Protein AF-A0A9D8TDS5-F1 (afdb_monomer_lite)

Sequence (316 aa):
MWTVLSCPTKGLEIDEKSPKYMDRDADGKIRVNDVISVSKWMTGALKNPDLLLEGKDSVNIDEINAENEIGLKLCKAAKQILSNLGKEGERISLADTADSAAIFAKTRYNGDGVITVASTDDAAEKEVITAALESTGGTMDRSGEMGVTAAQLEAFYTELKAYSDWCAAEVQAPFADKTDAVIAAYQALDAKMKDFFMRSRLAAFSPDSTSALDVQTSRIEAISAENLSAKGDEIAAYPIARITGQEELDLTAAINPAWAAQFKVVKEAAVEAGKKTLTEADWAAIGAQFAAYTAWKAAKAGVSVEKLGIAKVNEM

Radius of gyration: 40.88 Å; chains: 1; bounding box: 91×41×106 Å

pLDDT: mean 88.58, std 9.17, range [34.72, 98.06]

Structure (mmCIF, N/CA/C/O backbone):
data_AF-A0A9D8TDS5-F1
#
_entry.id   AF-A0A9D8TDS5-F1
#
loop_
_atom_site.group_PDB
_atom_site.id
_atom_site.type_symbol
_atom_site.label_atom_id
_atom_site.label_alt_id
_atom_site.label_comp_id
_atom_site.label_asym_id
_atom_site.label_entity_id
_atom_site.label_seq_id
_atom_site.pdbx_PDB_ins_code
_atom_site.Cartn_x
_atom_site.Cartn_y
_atom_site.Cartn_z
_atom_site.occupancy
_atom_site.B_iso_or_equiv
_atom_site.auth_seq_id
_atom_site.auth_comp_id
_atom_site.auth_asym_id
_atom_site.auth_atom_id
_atom_site.pdbx_PDB_model_num
ATOM 1 N N . MET A 1 1 ? 62.466 23.670 -40.265 1.00 34.72 1 MET A N 1
ATOM 2 C CA . MET A 1 1 ? 63.039 22.310 -40.200 1.00 34.72 1 MET A CA 1
ATOM 3 C C . MET A 1 1 ? 62.083 21.511 -39.328 1.00 34.72 1 MET A C 1
ATOM 5 O O . MET A 1 1 ? 61.968 21.855 -38.160 1.00 34.72 1 MET A O 1
ATOM 9 N N . TRP A 1 2 ? 61.285 20.607 -39.919 1.00 40.31 2 TRP A N 1
ATOM 10 C CA . TRP A 1 2 ? 60.368 19.697 -39.203 1.00 40.31 2 TRP A CA 1
ATOM 11 C C . TRP A 1 2 ? 61.050 19.190 -37.910 1.00 40.31 2 TRP A C 1
ATOM 13 O O . TRP A 1 2 ? 62.252 18.954 -37.915 1.00 40.31 2 TRP A O 1
ATOM 23 N N . THR A 1 3 ? 60.423 19.124 -36.736 1.00 45.50 3 THR A N 1
ATOM 24 C CA . THR A 1 3 ? 59.701 17.910 -36.292 1.00 45.50 3 THR A CA 1
ATOM 25 C C . THR A 1 3 ? 60.347 16.589 -36.767 1.00 45.50 3 THR A C 1
ATOM 27 O O . THR A 1 3 ? 59.652 15.648 -37.123 1.00 45.50 3 THR A O 1
ATOM 30 N N . VAL A 1 4 ? 61.686 16.504 -36.808 1.00 48.97 4 VAL A N 1
ATOM 31 C CA . VAL A 1 4 ? 62.447 15.552 -37.651 1.00 48.97 4 VAL A CA 1
ATOM 32 C C . VAL A 1 4 ? 62.295 14.069 -37.289 1.00 48.97 4 VAL A C 1
ATOM 34 O O . VAL A 1 4 ? 62.753 13.237 -38.059 1.00 48.97 4 VAL A O 1
ATOM 37 N N . LEU A 1 5 ? 61.595 13.693 -36.213 1.00 60.44 5 LEU A N 1
ATOM 38 C CA . LEU A 1 5 ? 61.236 12.282 -35.972 1.00 60.44 5 LEU A CA 1
ATOM 39 C C . LEU A 1 5 ? 59.833 12.052 -35.378 1.00 60.44 5 LEU A C 1
ATOM 41 O O . LEU A 1 5 ? 59.409 10.900 -35.295 1.00 60.44 5 LEU A O 1
ATOM 45 N N . SER A 1 6 ? 59.109 13.101 -34.968 1.00 65.88 6 SER A N 1
ATOM 46 C CA . SER A 1 6 ? 57.760 12.961 -34.401 1.00 65.88 6 SER A CA 1
ATOM 47 C C . SER A 1 6 ? 57.012 14.294 -34.282 1.00 65.88 6 SER A C 1
ATOM 49 O O . SER A 1 6 ? 57.567 15.250 -33.733 1.00 65.88 6 SER A O 1
ATOM 51 N N . CYS A 1 7 ? 55.752 14.342 -34.716 1.00 79.56 7 CYS A N 1
ATOM 52 C CA . CYS A 1 7 ? 54.821 15.459 -34.511 1.00 79.56 7 CYS A CA 1
ATOM 53 C C . CYS A 1 7 ? 53.899 15.168 -33.304 1.00 79.56 7 CYS A C 1
ATOM 55 O O . CYS A 1 7 ? 53.377 14.060 -33.228 1.00 79.56 7 CYS A O 1
ATOM 57 N N . PRO A 1 8 ? 53.707 16.088 -32.338 1.00 79.88 8 PRO A N 1
ATOM 58 C CA . PRO A 1 8 ? 52.833 15.840 -31.186 1.00 79.88 8 PRO A CA 1
ATOM 59 C C . PRO A 1 8 ? 51.353 15.799 -31.594 1.00 79.88 8 PRO A C 1
ATOM 61 O O . PRO A 1 8 ? 50.934 16.536 -32.479 1.00 79.88 8 PRO A O 1
ATOM 64 N N . THR A 1 9 ? 50.535 15.000 -30.907 1.00 75.31 9 THR A N 1
ATOM 65 C CA . THR A 1 9 ? 49.084 14.909 -31.182 1.00 75.31 9 THR A CA 1
ATOM 66 C C . THR A 1 9 ? 48.239 16.028 -30.559 1.00 75.31 9 THR A C 1
ATOM 68 O O . THR A 1 9 ? 47.022 16.043 -30.728 1.00 75.31 9 THR A O 1
ATOM 71 N N . LYS A 1 10 ? 48.862 16.969 -29.836 1.00 76.44 10 LYS A N 1
ATOM 72 C CA . LYS A 1 10 ? 48.209 18.085 -29.127 1.00 76.44 10 LYS A CA 1
ATOM 73 C C . LYS A 1 10 ? 48.928 19.407 -29.388 1.00 76.44 10 LYS A C 1
ATOM 75 O O . LYS A 1 10 ? 50.131 19.409 -29.647 1.00 76.44 10 LYS A O 1
ATOM 80 N N . GLY A 1 11 ? 48.208 20.521 -29.241 1.00 71.62 11 GLY A N 1
ATOM 81 C CA . GLY A 1 11 ? 48.773 21.870 -29.381 1.00 71.62 11 GLY A CA 1
ATOM 82 C C . GLY A 1 11 ? 49.082 22.275 -30.825 1.00 71.62 11 GLY A C 1
ATOM 83 O O . GLY A 1 11 ? 49.898 23.165 -31.049 1.00 71.62 11 GLY A O 1
ATOM 84 N N . LEU A 1 12 ? 48.457 21.603 -31.794 1.00 78.19 12 LEU A N 1
ATOM 85 C CA . LEU A 1 12 ? 48.471 21.983 -33.203 1.00 78.19 12 LEU A CA 1
ATOM 86 C C . LEU A 1 12 ? 47.232 22.839 -33.506 1.00 78.19 12 LEU A C 1
ATOM 88 O O . LEU A 1 12 ? 46.189 22.641 -32.890 1.00 78.19 12 LEU A O 1
ATOM 92 N N . GLU A 1 13 ? 47.310 23.740 -34.486 1.00 77.12 13 GLU A N 1
ATOM 93 C CA . GLU A 1 13 ? 46.158 24.523 -34.976 1.00 77.12 13 GLU A CA 1
ATOM 94 C C . GLU A 1 13 ? 45.222 23.686 -35.882 1.00 77.12 13 GLU A C 1
ATOM 96 O O . GLU A 1 13 ? 44.772 24.136 -36.932 1.00 77.12 13 GLU A O 1
ATOM 101 N N . ILE A 1 14 ? 44.959 22.432 -35.499 1.00 75.94 14 ILE A N 1
ATOM 102 C CA . ILE A 1 14 ? 44.040 21.495 -36.162 1.00 75.94 14 ILE A CA 1
ATOM 103 C C . ILE A 1 14 ? 43.212 20.756 -35.104 1.00 75.94 14 ILE A C 1
ATOM 105 O O . ILE A 1 14 ? 43.621 20.666 -33.948 1.00 75.94 14 ILE A O 1
ATOM 109 N N . ASP A 1 15 ? 42.052 20.219 -35.492 1.00 75.81 15 ASP A N 1
ATOM 110 C CA . ASP A 1 15 ? 41.178 19.465 -34.584 1.00 75.81 15 ASP A CA 1
ATOM 111 C C . ASP A 1 15 ? 41.933 18.308 -33.907 1.00 75.81 15 ASP A C 1
ATOM 113 O O . ASP A 1 15 ? 42.491 17.447 -34.583 1.00 75.81 15 ASP A O 1
ATOM 117 N N . GLU A 1 16 ? 41.924 18.262 -32.570 1.00 78.25 16 GLU A N 1
ATOM 118 C CA . GLU A 1 16 ? 42.716 17.302 -31.788 1.00 78.25 16 GLU A CA 1
ATOM 119 C C . GLU A 1 16 ? 42.318 15.833 -32.001 1.00 78.25 16 GLU A C 1
ATOM 121 O O . GLU A 1 16 ? 43.079 14.932 -31.632 1.00 78.25 16 GLU A O 1
ATOM 126 N N . LYS A 1 17 ? 41.136 15.543 -32.565 1.00 76.81 17 LYS A N 1
ATOM 127 C CA . LYS A 1 17 ? 40.748 14.161 -32.885 1.00 76.81 17 LYS A CA 1
ATOM 128 C C . LYS A 1 17 ? 41.495 13.667 -34.122 1.00 76.81 17 LYS A C 1
ATOM 130 O O . LYS A 1 17 ? 41.852 12.494 -34.176 1.00 76.81 17 LYS A O 1
ATOM 135 N N . SER A 1 18 ? 41.801 14.553 -35.070 1.00 76.12 18 SER A N 1
ATOM 136 C CA . SER A 1 18 ? 42.465 14.190 -36.328 1.00 76.12 18 SER A CA 1
ATOM 137 C C . SER A 1 18 ? 43.880 13.613 -36.113 1.00 76.12 18 SER A C 1
ATOM 139 O O . SER A 1 18 ? 44.134 12.502 -36.582 1.00 76.12 18 SER A O 1
ATOM 141 N N . PRO A 1 19 ? 44.780 14.241 -35.324 1.00 81.06 19 PRO A N 1
ATOM 142 C CA . PRO A 1 19 ? 46.064 13.648 -34.944 1.00 81.06 19 PRO A CA 1
ATOM 143 C C . PRO A 1 19 ? 45.945 12.343 -34.150 1.00 81.06 19 PRO A C 1
ATOM 145 O O . PRO A 1 19 ? 46.775 11.453 -34.320 1.00 81.06 19 PRO A O 1
ATOM 148 N N . LYS A 1 20 ? 44.912 12.199 -33.307 1.00 81.25 20 LYS A N 1
ATOM 149 C CA . LYS A 1 20 ? 44.677 10.967 -32.531 1.00 81.25 20 LYS A CA 1
ATOM 150 C C . LYS A 1 20 ? 44.320 9.770 -33.410 1.00 81.25 20 LYS A C 1
ATOM 152 O O . LYS A 1 20 ? 44.704 8.661 -33.075 1.00 81.25 20 LYS A O 1
ATOM 157 N N . TYR A 1 21 ? 43.616 9.970 -34.527 1.00 79.50 21 TYR A N 1
ATOM 158 C CA . TYR A 1 21 ? 43.349 8.880 -35.476 1.00 79.50 21 TYR A CA 1
ATOM 159 C C . TYR A 1 21 ? 44.601 8.433 -36.240 1.00 79.50 21 TYR A C 1
ATOM 161 O O . TYR A 1 21 ? 44.641 7.312 -36.748 1.00 79.50 21 TYR A O 1
ATOM 169 N N . MET A 1 22 ? 45.613 9.300 -36.336 1.00 82.81 22 MET A N 1
ATOM 170 C CA . MET A 1 22 ? 46.883 8.978 -36.984 1.00 82.81 22 MET A CA 1
ATOM 171 C C . MET A 1 22 ? 47.849 8.247 -36.046 1.00 82.81 22 MET A C 1
ATOM 173 O O . MET A 1 22 ? 48.605 7.399 -36.507 1.00 82.81 22 MET A O 1
ATOM 177 N N . ASP A 1 23 ? 47.807 8.554 -34.751 1.00 82.81 23 ASP A N 1
ATOM 178 C CA . ASP A 1 23 ? 48.621 7.952 -33.690 1.00 82.81 23 ASP A CA 1
ATOM 179 C C . ASP A 1 23 ? 48.127 6.536 -33.323 1.00 82.81 23 ASP A C 1
ATOM 181 O O . ASP A 1 23 ? 47.270 6.351 -32.457 1.00 82.81 23 ASP A O 1
ATOM 185 N N . ARG A 1 24 ? 48.630 5.515 -34.032 1.00 76.94 24 ARG A N 1
ATOM 186 C CA . ARG A 1 24 ? 48.163 4.121 -33.893 1.00 76.94 24 ARG A CA 1
ATOM 187 C C . ARG A 1 24 ? 48.646 3.417 -32.632 1.00 76.94 24 ARG A C 1
ATOM 189 O O . ARG A 1 24 ? 47.974 2.477 -32.203 1.00 76.94 24 ARG A O 1
ATOM 196 N N . ASP A 1 25 ? 49.807 3.791 -32.102 1.00 81.19 25 ASP A N 1
ATOM 197 C CA . ASP A 1 25 ? 50.356 3.217 -30.867 1.00 81.19 25 ASP A CA 1
ATOM 198 C C . ASP A 1 25 ? 49.947 4.012 -29.613 1.00 81.19 25 ASP A C 1
ATOM 200 O O . ASP A 1 25 ? 50.214 3.566 -28.496 1.00 81.19 25 ASP A O 1
ATOM 204 N N . ALA A 1 26 ? 49.205 5.112 -29.804 1.00 83.06 26 ALA A N 1
ATOM 205 C CA . ALA A 1 26 ? 48.671 5.986 -28.766 1.00 83.06 26 ALA A CA 1
ATOM 206 C C . ALA A 1 26 ? 49.764 6.579 -27.858 1.00 83.06 26 ALA A C 1
ATOM 208 O O . ALA A 1 26 ? 49.514 6.864 -26.680 1.00 83.06 26 ALA A O 1
ATOM 209 N N . ASP A 1 27 ? 50.977 6.772 -28.390 1.00 83.88 27 ASP A N 1
ATOM 210 C CA . ASP A 1 27 ? 52.125 7.296 -27.645 1.00 83.88 27 ASP A CA 1
ATOM 211 C C . ASP A 1 27 ? 52.190 8.841 -27.621 1.00 83.88 27 ASP A C 1
ATOM 213 O O . ASP A 1 27 ? 53.077 9.443 -26.997 1.00 83.88 27 ASP A O 1
ATOM 217 N N . GLY A 1 28 ? 51.212 9.493 -28.258 1.00 82.50 28 GLY A N 1
ATOM 218 C CA . GLY A 1 28 ? 51.070 10.940 -28.343 1.00 82.50 28 GLY A CA 1
ATOM 219 C C . GLY A 1 28 ? 51.930 11.585 -29.431 1.00 82.50 28 GLY A C 1
ATOM 220 O O . GLY A 1 28 ? 52.045 12.820 -29.450 1.00 82.50 28 GLY A O 1
ATOM 221 N N . LYS A 1 29 ? 52.559 10.794 -30.311 1.00 84.62 29 LYS A N 1
ATOM 222 C CA . LYS A 1 29 ? 53.512 11.261 -31.324 1.00 84.62 29 LYS A CA 1
ATOM 223 C C . LYS A 1 29 ? 53.300 10.580 -32.680 1.00 84.62 29 LYS A C 1
ATOM 225 O O . LYS A 1 29 ? 53.565 9.406 -32.864 1.00 84.62 29 LYS A O 1
ATOM 230 N N . ILE A 1 30 ? 53.009 11.374 -33.704 1.00 82.75 30 ILE A N 1
ATOM 231 C CA . ILE A 1 30 ? 52.916 10.915 -35.094 1.00 82.75 30 ILE A CA 1
ATOM 232 C C . ILE A 1 30 ? 54.321 10.781 -35.691 1.00 82.75 30 ILE A C 1
ATOM 234 O O . ILE A 1 30 ? 55.035 11.782 -35.840 1.00 82.75 30 ILE A O 1
ATOM 238 N N . ARG A 1 31 ? 54.713 9.563 -36.074 1.00 85.81 31 ARG A N 1
ATOM 239 C CA . ARG A 1 31 ? 55.982 9.255 -36.754 1.00 85.81 31 ARG A CA 1
ATOM 240 C C . ARG A 1 31 ? 55.768 8.930 -38.234 1.00 85.81 31 ARG A C 1
ATOM 242 O O . ARG A 1 31 ? 54.655 8.796 -38.733 1.00 85.81 31 ARG A O 1
ATOM 249 N N . VAL A 1 32 ? 56.875 8.751 -38.957 1.00 84.44 32 VAL A N 1
ATOM 250 C CA . VAL A 1 32 ? 56.873 8.414 -40.393 1.00 84.44 32 VAL A CA 1
ATOM 251 C C . VAL A 1 32 ? 56.055 7.149 -40.693 1.00 84.44 32 VAL A C 1
ATOM 253 O O . VAL A 1 32 ? 55.308 7.121 -41.668 1.00 84.44 32 VAL A O 1
ATOM 256 N N . ASN A 1 33 ? 56.147 6.117 -39.848 1.00 83.75 33 ASN A N 1
ATOM 257 C CA . ASN A 1 33 ? 55.398 4.871 -40.041 1.00 83.75 33 ASN A CA 1
ATOM 258 C C . ASN A 1 33 ? 53.884 5.057 -39.883 1.00 83.75 33 ASN A C 1
ATOM 260 O O . ASN A 1 33 ? 53.121 4.409 -40.604 1.00 83.75 33 ASN A O 1
ATOM 264 N N . ASP A 1 34 ? 53.456 5.958 -38.999 1.00 83.25 34 ASP A N 1
ATOM 265 C CA . ASP A 1 34 ? 52.046 6.303 -38.812 1.00 83.25 34 ASP A CA 1
ATOM 266 C C . ASP A 1 34 ? 51.505 6.996 -40.057 1.00 83.25 34 ASP A C 1
ATOM 268 O O . ASP A 1 34 ? 50.499 6.570 -40.620 1.00 83.25 34 ASP A O 1
ATOM 272 N N . VAL A 1 35 ? 52.250 7.974 -40.584 1.00 84.19 35 VAL A N 1
ATOM 273 C CA . VAL A 1 35 ? 51.900 8.676 -41.828 1.00 84.19 35 VAL A CA 1
ATOM 274 C C . VAL A 1 35 ? 51.813 7.708 -43.011 1.00 84.19 35 VAL A C 1
ATOM 276 O O . VAL A 1 35 ? 50.841 7.748 -43.765 1.00 84.19 35 VAL A O 1
ATOM 279 N N . ILE A 1 36 ? 52.783 6.797 -43.165 1.00 85.88 36 ILE A N 1
ATOM 280 C CA . ILE A 1 36 ? 52.764 5.783 -44.234 1.00 85.88 36 ILE A CA 1
ATOM 281 C C . ILE A 1 36 ? 51.555 4.854 -44.081 1.00 85.88 36 ILE A C 1
ATOM 283 O O . ILE A 1 36 ? 50.897 4.529 -45.070 1.00 85.88 36 ILE A O 1
ATOM 287 N N . SER A 1 37 ? 51.255 4.414 -42.860 1.00 84.44 37 SER A N 1
ATOM 288 C CA . SER A 1 37 ? 50.148 3.489 -42.592 1.00 84.44 37 SER A CA 1
ATOM 289 C C . SER A 1 37 ? 48.793 4.135 -42.857 1.00 84.44 37 SER A C 1
ATOM 291 O O . SER A 1 37 ? 47.939 3.532 -43.505 1.00 84.44 37 SER A O 1
ATOM 293 N N . VAL A 1 38 ? 48.618 5.374 -42.403 1.00 85.25 38 VAL A N 1
ATOM 294 C CA . VAL A 1 38 ? 47.420 6.185 -42.629 1.00 85.25 38 VAL A CA 1
ATOM 295 C C . VAL A 1 38 ? 47.242 6.478 -44.120 1.00 85.25 38 VAL A C 1
ATOM 297 O O . VAL A 1 38 ? 46.149 6.297 -44.651 1.00 85.25 38 VAL A O 1
ATOM 300 N N . SER A 1 39 ? 48.319 6.835 -44.826 1.00 85.75 39 SER A N 1
ATOM 301 C CA . SER A 1 39 ? 48.294 7.055 -46.277 1.00 85.75 39 SER A CA 1
ATOM 302 C C . SER A 1 39 ? 47.896 5.787 -47.040 1.00 85.75 39 SER A C 1
ATOM 304 O O . SER A 1 39 ? 46.997 5.840 -47.879 1.00 85.75 39 SER A O 1
ATOM 306 N N . LYS A 1 40 ? 48.482 4.627 -46.709 1.00 86.25 40 LYS A N 1
ATOM 307 C CA . LYS A 1 40 ? 48.099 3.329 -47.298 1.00 86.25 40 LYS A CA 1
ATOM 308 C C . LYS A 1 40 ? 46.641 2.971 -47.020 1.00 86.25 40 LYS A C 1
ATOM 310 O O . LYS A 1 40 ? 45.964 2.441 -47.893 1.00 86.25 40 LYS A O 1
ATOM 315 N N . TRP A 1 41 ? 46.159 3.252 -45.812 1.00 87.69 41 TRP A N 1
ATOM 316 C CA . TRP A 1 41 ? 44.774 2.987 -45.440 1.00 87.69 41 TRP A CA 1
ATOM 317 C C . TRP A 1 41 ? 43.799 3.878 -46.218 1.00 87.69 41 TRP A C 1
ATOM 319 O O . TRP A 1 41 ? 42.875 3.357 -46.834 1.00 87.69 41 TRP A O 1
ATOM 329 N N . MET A 1 42 ? 44.038 5.194 -46.266 1.00 84.19 42 MET A N 1
ATOM 330 C CA . MET A 1 42 ? 43.173 6.143 -46.978 1.00 84.19 42 MET A CA 1
ATOM 331 C C . MET A 1 42 ? 43.149 5.893 -48.492 1.00 84.19 42 MET A C 1
ATOM 333 O O . MET A 1 42 ? 42.080 5.871 -49.097 1.00 84.19 42 MET A O 1
ATOM 337 N N . THR A 1 43 ? 44.316 5.652 -49.097 1.00 86.00 43 THR A N 1
ATOM 338 C CA . THR A 1 43 ? 44.431 5.354 -50.538 1.00 86.00 43 THR A CA 1
ATOM 339 C C . THR A 1 43 ? 43.848 3.992 -50.906 1.00 86.00 43 THR A C 1
ATOM 341 O O . THR A 1 43 ? 43.382 3.816 -52.025 1.00 86.00 43 THR A O 1
ATOM 344 N N . GLY A 1 44 ? 43.828 3.034 -49.974 1.00 85.19 44 GLY A N 1
ATOM 345 C CA . GLY A 1 44 ? 43.109 1.775 -50.147 1.00 85.19 44 GLY A CA 1
ATOM 346 C C . GLY A 1 44 ? 41.596 1.923 -49.971 1.00 85.19 44 GLY A C 1
ATOM 347 O O . GLY A 1 44 ? 40.835 1.239 -50.646 1.00 85.19 44 GLY A O 1
ATOM 348 N N . ALA A 1 45 ? 41.139 2.803 -49.082 1.00 86.31 45 ALA A N 1
ATOM 349 C CA . ALA A 1 45 ? 39.725 2.961 -48.750 1.00 86.31 45 ALA A CA 1
ATOM 350 C C . ALA A 1 45 ? 38.892 3.657 -49.843 1.00 86.31 45 ALA A C 1
ATOM 352 O O . ALA A 1 45 ? 37.687 3.425 -49.909 1.00 86.31 45 ALA A O 1
ATOM 353 N N . LEU A 1 46 ? 39.502 4.487 -50.693 1.00 87.00 46 LEU A N 1
ATOM 354 C CA . LEU A 1 46 ? 38.824 5.267 -51.738 1.00 87.00 46 LEU A CA 1
ATOM 355 C C . LEU A 1 46 ? 39.174 4.759 -53.143 1.00 87.00 46 LEU A C 1
ATOM 357 O O . LEU A 1 46 ? 40.273 4.261 -53.373 1.00 87.00 46 LEU A O 1
ATOM 361 N N . LYS A 1 47 ? 38.248 4.908 -54.098 1.00 88.50 47 LYS A N 1
ATOM 362 C CA . LYS A 1 47 ? 38.493 4.631 -55.525 1.00 88.50 47 LYS A CA 1
ATOM 363 C C . LYS A 1 47 ? 39.417 5.678 -56.147 1.00 88.50 47 LYS A C 1
ATOM 365 O O . LYS A 1 47 ? 40.286 5.328 -56.939 1.00 88.50 47 LYS A O 1
ATOM 370 N N . ASN A 1 48 ? 39.233 6.945 -55.768 1.00 87.00 48 ASN A N 1
ATOM 371 C CA . ASN A 1 48 ? 40.059 8.066 -56.202 1.00 87.00 48 ASN A CA 1
ATOM 372 C C . ASN A 1 48 ? 40.670 8.804 -54.990 1.00 87.00 48 ASN A C 1
ATOM 374 O O . ASN A 1 48 ? 39.955 9.528 -54.293 1.00 87.00 48 ASN A O 1
ATOM 378 N N . PRO A 1 49 ? 41.982 8.660 -54.730 1.00 83.44 49 PRO A N 1
ATOM 379 C CA . PRO A 1 49 ? 42.661 9.365 -53.643 1.00 83.44 49 PRO A CA 1
ATOM 380 C C . PRO A 1 49 ? 42.687 10.893 -53.772 1.00 83.44 49 PRO A C 1
ATOM 382 O O . PRO A 1 49 ? 42.813 11.570 -52.750 1.00 83.44 49 PRO A O 1
ATOM 385 N N . ASP A 1 50 ? 42.539 11.445 -54.983 1.00 85.31 50 ASP A N 1
ATOM 386 C CA . ASP A 1 50 ? 42.574 12.898 -55.210 1.00 85.31 50 ASP A CA 1
ATOM 387 C C . ASP A 1 50 ? 41.421 13.623 -54.498 1.00 85.31 50 ASP A C 1
ATOM 389 O O . ASP A 1 50 ? 41.549 14.796 -54.150 1.00 85.31 50 ASP A O 1
ATOM 393 N N . LEU A 1 51 ? 40.341 12.904 -54.168 1.00 82.88 51 LEU A N 1
ATOM 394 C CA . LEU A 1 51 ? 39.212 13.417 -53.385 1.00 82.88 51 LEU A CA 1
ATOM 395 C C . LEU A 1 51 ? 39.635 13.978 -52.017 1.00 82.88 51 LEU A C 1
ATOM 397 O O . LEU A 1 51 ? 39.008 14.906 -51.510 1.00 82.88 51 LEU A O 1
ATOM 401 N N . LEU A 1 52 ? 40.714 13.454 -51.424 1.00 80.62 52 LEU A N 1
ATOM 402 C CA . LEU A 1 52 ? 41.243 13.930 -50.139 1.00 80.62 52 LEU A CA 1
ATOM 403 C C . LEU A 1 52 ? 41.854 15.336 -50.238 1.00 80.62 52 LEU A C 1
ATOM 405 O O . LEU A 1 52 ? 41.963 16.030 -49.229 1.00 80.62 52 LEU A O 1
ATOM 409 N N . LEU A 1 53 ? 42.253 15.760 -51.441 1.00 84.12 53 LEU A N 1
ATOM 410 C CA . LEU A 1 53 ? 42.865 17.066 -51.700 1.00 84.12 53 LEU A CA 1
ATOM 411 C C . LEU A 1 53 ? 41.824 18.159 -51.965 1.00 84.12 53 LEU A C 1
ATOM 413 O O . LEU A 1 53 ? 42.149 19.343 -51.914 1.00 84.12 53 LEU A O 1
ATOM 417 N N . GLU A 1 54 ? 40.573 17.776 -52.223 1.00 83.56 54 GLU A N 1
ATOM 418 C CA . GLU A 1 54 ? 39.487 18.708 -52.538 1.00 83.56 54 GLU A CA 1
ATOM 419 C C . GLU A 1 54 ? 38.950 19.446 -51.302 1.00 83.56 54 GLU A C 1
ATOM 421 O O . GLU A 1 54 ? 38.192 20.404 -51.445 1.00 83.56 54 GLU A O 1
ATOM 426 N N . GLY A 1 55 ? 39.319 19.011 -50.090 1.00 78.56 55 GLY A N 1
ATOM 427 C CA . GLY A 1 55 ? 38.923 19.662 -48.837 1.00 78.56 55 GLY A CA 1
ATOM 428 C C . GLY A 1 55 ? 37.418 19.615 -48.553 1.00 78.56 55 GLY A C 1
ATOM 429 O O . GLY A 1 55 ? 36.910 20.440 -47.795 1.00 78.56 55 GLY A O 1
ATOM 430 N N . LYS A 1 56 ? 36.694 18.677 -49.174 1.00 85.06 56 LYS A N 1
ATOM 431 C CA . LYS A 1 56 ? 35.260 18.478 -48.946 1.00 85.06 56 LYS A CA 1
ATOM 432 C C . LYS A 1 56 ? 35.016 17.879 -47.564 1.00 85.06 56 LYS A C 1
ATOM 434 O O . LYS A 1 56 ? 35.768 17.036 -47.087 1.00 85.06 56 LYS A O 1
ATOM 439 N N . ASP A 1 57 ? 33.903 18.269 -46.961 1.00 83.62 57 ASP A N 1
ATOM 440 C CA . ASP A 1 57 ? 33.416 17.736 -45.688 1.00 83.62 57 ASP A CA 1
ATOM 441 C C . ASP A 1 57 ? 32.581 16.456 -45.853 1.00 83.62 57 ASP A C 1
ATOM 443 O O . ASP A 1 57 ? 32.001 15.968 -44.884 1.00 83.62 57 ASP A O 1
ATOM 447 N N . SER A 1 58 ? 32.476 15.926 -47.074 1.00 86.31 58 SER A N 1
ATOM 448 C CA . SER A 1 58 ? 31.602 14.808 -47.407 1.00 86.31 58 SER A CA 1
ATOM 449 C C . SER A 1 58 ? 32.122 13.952 -48.558 1.00 86.31 58 SER A C 1
ATOM 451 O O . SER A 1 58 ? 32.818 14.427 -49.456 1.00 86.31 58 SER A O 1
ATOM 453 N N . VAL A 1 59 ? 31.749 12.671 -48.529 1.00 87.19 59 VAL A N 1
ATOM 454 C CA . VAL A 1 59 ? 32.154 11.640 -49.492 1.00 87.19 59 VAL A CA 1
ATOM 455 C C . VAL A 1 59 ? 30.915 10.871 -49.953 1.00 87.19 59 VAL A C 1
ATOM 457 O O . VAL A 1 59 ? 30.027 10.569 -49.154 1.00 87.19 59 VAL A O 1
ATOM 460 N N . ASN A 1 60 ? 30.825 10.576 -51.252 1.00 88.81 60 ASN A N 1
ATOM 461 C CA . ASN A 1 60 ? 29.806 9.661 -51.768 1.00 88.81 60 ASN A CA 1
ATOM 462 C C . ASN A 1 60 ? 30.245 8.213 -51.486 1.00 88.81 60 ASN A C 1
ATOM 464 O O . ASN A 1 60 ? 31.401 7.865 -51.705 1.00 88.81 60 ASN A O 1
ATOM 468 N N . I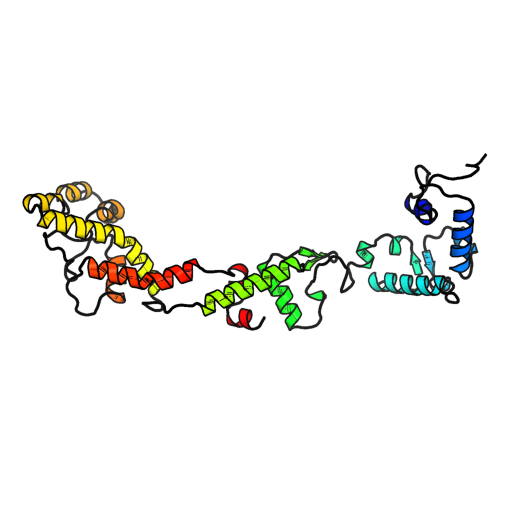LE A 1 61 ? 29.339 7.368 -51.006 1.00 87.06 61 ILE A N 1
ATOM 469 C CA . ILE A 1 61 ? 29.569 5.950 -50.724 1.00 87.06 61 ILE A CA 1
ATOM 470 C C . ILE A 1 61 ? 30.066 5.221 -51.978 1.00 87.06 61 ILE A C 1
ATOM 472 O O . ILE A 1 61 ? 30.898 4.323 -51.862 1.00 87.06 61 ILE A O 1
ATOM 476 N N . ASP A 1 62 ? 29.649 5.650 -53.168 1.00 87.94 62 ASP A N 1
ATOM 477 C CA . ASP A 1 62 ? 30.141 5.099 -54.431 1.00 87.94 62 ASP A CA 1
ATOM 478 C C . ASP A 1 62 ? 31.619 5.401 -54.710 1.00 87.94 62 ASP A C 1
ATOM 480 O O . ASP A 1 62 ? 32.236 4.697 -55.506 1.00 87.94 62 ASP A O 1
ATOM 484 N N . GLU A 1 63 ? 32.215 6.391 -54.046 1.00 87.69 63 GLU A N 1
ATOM 485 C CA . GLU A 1 63 ? 33.647 6.711 -54.146 1.00 87.69 63 GLU A CA 1
ATOM 486 C C . GLU A 1 63 ? 34.504 5.861 -53.193 1.00 87.69 63 GLU A C 1
ATOM 488 O O . GLU A 1 63 ? 35.733 5.860 -53.287 1.00 87.69 63 GLU A O 1
ATOM 493 N N . ILE A 1 64 ? 33.880 5.107 -52.281 1.00 88.12 64 ILE A N 1
ATOM 494 C CA . ILE A 1 64 ? 34.567 4.174 -51.384 1.00 88.12 64 ILE A CA 1
ATOM 495 C C . ILE A 1 64 ? 34.873 2.880 -52.152 1.00 88.12 64 ILE A C 1
ATOM 497 O O . ILE A 1 64 ? 34.042 2.331 -52.883 1.00 88.12 64 ILE A O 1
ATOM 501 N N . ASN A 1 65 ? 36.091 2.365 -51.994 1.00 88.81 65 ASN A N 1
ATOM 502 C CA . ASN A 1 65 ? 36.553 1.165 -52.681 1.00 88.81 65 ASN A CA 1
ATOM 503 C C . ASN A 1 65 ? 35.981 -0.116 -52.045 1.00 88.81 65 ASN A C 1
ATOM 505 O O . ASN A 1 65 ? 36.597 -0.736 -51.179 1.00 88.81 65 ASN A O 1
ATOM 509 N N . ALA A 1 66 ? 34.810 -0.547 -52.507 1.00 85.56 66 ALA A N 1
ATOM 510 C CA . ALA A 1 66 ? 34.156 -1.767 -52.030 1.00 85.56 66 ALA A CA 1
ATOM 511 C C . ALA A 1 66 ? 34.853 -3.086 -52.445 1.00 85.56 66 ALA A C 1
ATOM 513 O O . ALA A 1 66 ? 34.395 -4.153 -52.035 1.00 85.56 66 ALA A O 1
ATOM 514 N N . GLU A 1 67 ? 35.936 -3.045 -53.231 1.00 85.81 67 GLU A N 1
ATOM 515 C CA . GLU A 1 67 ? 36.663 -4.240 -53.697 1.00 85.81 67 GLU A CA 1
ATOM 516 C C . GLU A 1 67 ? 37.640 -4.799 -52.652 1.00 85.81 67 GLU A C 1
ATOM 518 O O . GLU A 1 67 ? 38.163 -5.901 -52.813 1.00 85.81 67 GLU A O 1
ATOM 523 N N . ASN A 1 68 ? 37.876 -4.071 -51.555 1.00 86.31 68 ASN A N 1
ATOM 524 C CA . ASN A 1 68 ? 38.683 -4.544 -50.436 1.00 86.31 68 ASN A CA 1
ATOM 525 C C . ASN A 1 68 ? 37.906 -4.546 -49.112 1.00 86.31 68 ASN A C 1
ATOM 527 O O . ASN A 1 68 ? 36.865 -3.907 -48.953 1.00 86.31 68 ASN A O 1
ATOM 531 N N . GLU A 1 69 ? 38.432 -5.280 -48.131 1.00 86.19 69 GLU A N 1
ATOM 532 C CA . GLU A 1 69 ? 37.776 -5.463 -46.833 1.00 86.19 69 GLU A CA 1
ATOM 533 C C . GLU A 1 69 ? 37.569 -4.138 -46.076 1.00 86.19 69 GLU A C 1
ATOM 535 O O . GLU A 1 69 ? 36.572 -3.972 -45.371 1.00 86.19 69 GLU A O 1
ATOM 540 N N . ILE A 1 70 ? 38.492 -3.183 -46.234 1.00 84.88 70 ILE A N 1
ATOM 541 C CA . ILE A 1 70 ? 38.449 -1.878 -45.565 1.00 84.88 70 ILE A CA 1
ATOM 542 C C . ILE A 1 70 ? 37.278 -1.052 -46.102 1.00 84.88 70 ILE A C 1
ATOM 544 O O . ILE A 1 70 ? 36.418 -0.628 -45.328 1.00 84.88 70 ILE A O 1
ATOM 548 N N . GLY A 1 71 ? 37.209 -0.852 -47.416 1.00 84.81 71 GLY A N 1
ATOM 549 C CA . GLY A 1 71 ? 36.157 -0.067 -48.043 1.00 84.81 71 GLY A CA 1
ATOM 550 C C . GLY A 1 71 ? 34.796 -0.754 -47.975 1.00 84.81 71 GLY A C 1
ATOM 551 O O . GLY A 1 71 ? 33.802 -0.076 -47.739 1.00 84.81 71 GLY A O 1
ATOM 552 N N . LEU A 1 72 ? 34.720 -2.091 -48.017 1.00 85.94 72 LEU A N 1
ATOM 553 C CA . LEU A 1 72 ? 33.464 -2.811 -47.766 1.00 85.94 72 LEU A CA 1
ATOM 554 C C . LEU A 1 72 ? 32.906 -2.514 -46.360 1.00 85.94 72 LEU A C 1
ATOM 556 O O . LEU A 1 72 ? 31.703 -2.282 -46.205 1.00 85.94 72 LEU A O 1
ATOM 560 N N . LYS A 1 73 ? 33.767 -2.508 -45.330 1.00 85.69 73 LYS A N 1
ATOM 561 C CA . LYS A 1 73 ? 33.374 -2.142 -43.957 1.00 85.69 73 LYS A CA 1
ATOM 562 C C . LYS A 1 73 ? 32.933 -0.680 -43.874 1.00 85.69 73 LYS A C 1
ATOM 564 O O . LYS A 1 73 ? 31.899 -0.411 -43.266 1.00 85.69 73 LYS A O 1
ATOM 569 N N . LEU A 1 74 ? 33.657 0.238 -44.518 1.00 86.44 74 LEU A N 1
ATOM 570 C CA . LEU A 1 74 ? 33.308 1.662 -44.552 1.00 86.44 74 LEU A CA 1
ATOM 571 C C . LEU A 1 74 ? 31.979 1.919 -45.275 1.00 86.44 74 LEU A C 1
ATOM 573 O O . LEU A 1 74 ? 31.147 2.645 -44.742 1.00 86.44 74 LEU A O 1
ATOM 577 N N . CYS A 1 75 ? 31.720 1.268 -46.412 1.00 86.12 75 CYS A N 1
ATOM 578 C CA . CYS A 1 75 ? 30.436 1.349 -47.115 1.00 86.12 75 CYS A CA 1
ATOM 579 C C . CYS A 1 75 ? 29.275 0.885 -46.232 1.00 86.12 75 CYS A C 1
ATOM 581 O O . CYS A 1 75 ? 28.244 1.551 -46.166 1.00 86.12 75 CYS A O 1
ATOM 583 N N . LYS A 1 76 ? 29.431 -0.258 -45.546 1.00 85.69 76 LYS A N 1
ATOM 584 C CA . LYS A 1 76 ? 28.402 -0.779 -44.633 1.00 85.69 76 LYS A CA 1
ATOM 585 C C . LYS A 1 76 ? 28.149 0.180 -43.471 1.00 85.69 76 LYS A C 1
ATOM 587 O O . LYS A 1 76 ? 26.995 0.482 -43.187 1.00 85.69 76 LYS A O 1
ATOM 592 N N . ALA A 1 77 ? 29.210 0.688 -42.842 1.00 84.50 77 ALA A N 1
ATOM 593 C CA . ALA A 1 77 ? 29.100 1.649 -41.748 1.00 84.50 77 ALA A CA 1
ATOM 594 C C . ALA A 1 77 ? 28.446 2.963 -42.204 1.00 84.50 77 ALA A C 1
ATOM 596 O O . ALA A 1 77 ? 27.534 3.445 -41.542 1.00 84.50 77 ALA A O 1
ATOM 597 N N . ALA A 1 78 ? 28.845 3.505 -43.358 1.00 85.69 78 ALA A N 1
ATOM 598 C CA . ALA A 1 78 ? 28.285 4.739 -43.899 1.00 85.69 78 ALA A CA 1
ATOM 599 C C . ALA A 1 78 ? 26.791 4.601 -44.225 1.00 85.69 78 ALA A C 1
ATOM 601 O O . ALA A 1 78 ? 25.994 5.447 -43.822 1.00 85.69 78 ALA A O 1
ATOM 602 N N . LYS A 1 79 ? 26.391 3.498 -44.873 1.00 85.81 79 LYS A N 1
ATOM 603 C CA . LYS A 1 79 ? 24.974 3.190 -45.129 1.00 85.81 79 LYS A CA 1
ATOM 604 C C . LYS A 1 79 ? 24.179 3.056 -43.829 1.00 85.81 79 LYS A C 1
ATOM 606 O O . LYS A 1 79 ? 23.073 3.581 -43.743 1.00 85.81 79 LYS A O 1
ATOM 611 N N . GLN A 1 80 ? 24.746 2.405 -42.811 1.00 82.88 80 GLN A N 1
ATOM 612 C CA . GLN A 1 80 ? 24.094 2.265 -41.509 1.00 82.88 80 GLN A CA 1
ATOM 613 C C . GLN A 1 80 ? 23.920 3.615 -40.801 1.00 82.88 80 GLN A C 1
ATOM 615 O O . GLN A 1 80 ? 22.847 3.884 -40.272 1.00 82.88 80 GLN A O 1
ATOM 620 N N . ILE A 1 81 ? 24.941 4.478 -40.816 1.00 84.50 81 ILE A N 1
ATOM 621 C CA . ILE A 1 81 ? 24.881 5.822 -40.222 1.00 84.50 81 ILE A CA 1
ATOM 622 C C . ILE A 1 81 ? 23.785 6.655 -40.892 1.00 84.50 81 ILE A C 1
ATOM 624 O O . ILE A 1 81 ? 22.941 7.221 -40.200 1.00 84.50 81 ILE A O 1
ATOM 628 N N . LEU A 1 82 ? 23.741 6.681 -42.228 1.00 84.50 82 LEU A N 1
ATOM 629 C CA . LEU A 1 82 ? 22.701 7.406 -42.967 1.00 84.50 82 LEU A CA 1
ATOM 630 C C . LEU A 1 82 ? 21.302 6.855 -42.675 1.00 84.50 82 LEU A C 1
ATOM 632 O O . LEU A 1 82 ? 20.379 7.632 -42.424 1.00 84.50 82 LEU A O 1
ATOM 636 N N . SER A 1 83 ? 21.167 5.525 -42.622 1.00 82.12 83 SER A N 1
ATOM 637 C CA . SER A 1 83 ? 19.916 4.860 -42.250 1.00 82.12 83 SER A CA 1
ATOM 638 C C . SER A 1 83 ? 19.462 5.247 -40.843 1.00 82.12 83 SER A C 1
ATOM 640 O O . SER A 1 83 ? 18.289 5.559 -40.655 1.00 82.12 83 SER A O 1
ATOM 642 N N . ASN A 1 84 ? 20.362 5.260 -39.857 1.00 80.19 84 ASN A N 1
ATOM 643 C CA . ASN A 1 84 ? 20.007 5.616 -38.484 1.00 80.19 84 ASN A CA 1
ATOM 644 C C . ASN A 1 84 ? 19.643 7.103 -38.338 1.00 80.19 84 ASN A C 1
ATOM 646 O O . ASN A 1 84 ? 18.763 7.455 -37.554 1.00 80.19 84 ASN A O 1
ATOM 650 N N . LEU A 1 85 ? 20.296 7.980 -39.107 1.00 80.12 85 LEU A N 1
ATOM 651 C CA . LEU A 1 85 ? 19.974 9.409 -39.151 1.00 80.12 85 LEU A CA 1
ATOM 652 C C . LEU A 1 85 ? 18.675 9.700 -39.925 1.00 80.12 85 LEU A C 1
ATOM 654 O O . LEU A 1 85 ? 18.163 10.820 -39.852 1.00 80.12 85 LEU A O 1
ATOM 658 N N . GLY A 1 86 ? 18.123 8.710 -40.639 1.00 76.56 86 GLY A N 1
ATOM 659 C CA . GLY A 1 86 ? 16.934 8.858 -41.481 1.00 76.56 86 GLY A CA 1
ATOM 660 C C . GLY A 1 86 ? 17.180 9.720 -42.720 1.00 76.56 86 GLY A C 1
ATOM 661 O O . GLY A 1 86 ? 16.257 10.375 -43.203 1.00 76.56 86 GLY A O 1
ATOM 662 N N . LYS A 1 87 ? 18.427 9.781 -43.204 1.00 79.81 87 LYS A N 1
ATOM 663 C CA . LYS A 1 87 ? 18.794 10.539 -44.404 1.00 79.81 87 LYS A CA 1
ATOM 664 C C . LYS A 1 87 ? 18.730 9.635 -45.630 1.00 79.81 87 LYS A C 1
ATOM 666 O O . LYS A 1 87 ? 19.423 8.624 -45.694 1.00 79.81 87 LYS A O 1
ATOM 671 N N . GLU A 1 88 ? 17.937 10.035 -46.619 1.00 72.44 88 GLU A N 1
ATOM 672 C CA . GLU A 1 88 ? 17.948 9.413 -47.942 1.00 72.44 88 GLU A CA 1
ATOM 673 C C . GLU A 1 88 ? 19.110 9.977 -48.770 1.00 72.44 88 GLU A C 1
ATOM 675 O O . GLU A 1 88 ? 19.249 11.192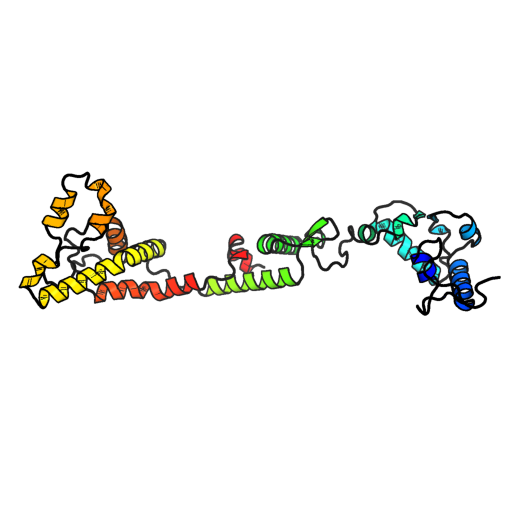 -48.929 1.00 72.44 88 GLU A O 1
ATOM 680 N N . GLY A 1 89 ? 19.969 9.095 -49.282 1.00 79.12 89 GLY A N 1
ATOM 681 C CA . GLY A 1 89 ? 21.079 9.465 -50.155 1.00 79.12 89 GLY A CA 1
ATOM 682 C C . GLY A 1 89 ? 22.309 8.581 -49.983 1.00 79.12 89 GLY A C 1
ATOM 683 O O . GLY A 1 89 ? 22.370 7.711 -49.119 1.00 79.12 89 GLY A O 1
ATOM 684 N N . GLU A 1 90 ? 23.307 8.831 -50.825 1.00 84.06 90 GLU A N 1
ATOM 685 C CA . GLU A 1 90 ? 24.558 8.064 -50.859 1.00 84.06 90 GLU A CA 1
ATOM 686 C C . GLU A 1 90 ? 25.757 8.889 -50.377 1.00 84.06 90 GLU A C 1
ATOM 688 O O . GLU A 1 90 ? 26.894 8.456 -50.484 1.00 84.06 90 GLU A O 1
ATOM 693 N N . ARG A 1 91 ? 25.541 10.087 -49.824 1.00 87.31 91 ARG A N 1
ATOM 694 C CA . ARG A 1 91 ? 26.615 10.981 -49.371 1.00 87.31 91 ARG A CA 1
ATOM 695 C C . ARG A 1 91 ? 26.661 11.052 -47.849 1.00 87.31 91 ARG A C 1
ATOM 697 O O . ARG A 1 91 ? 25.664 11.408 -47.233 1.00 87.31 91 ARG A O 1
ATOM 704 N N . ILE A 1 92 ? 27.828 10.771 -47.271 1.00 85.56 92 ILE A N 1
ATOM 705 C CA . ILE A 1 92 ? 28.108 10.892 -45.835 1.00 85.56 92 ILE A CA 1
ATOM 706 C C . ILE A 1 92 ? 29.035 12.083 -45.580 1.00 85.56 92 ILE A C 1
ATOM 708 O O . ILE A 1 92 ? 30.033 12.256 -46.280 1.00 85.56 92 ILE A O 1
ATOM 712 N N . SER A 1 93 ? 28.700 12.922 -44.604 1.00 87.12 93 SER A N 1
ATOM 713 C CA . SER A 1 93 ? 29.491 14.089 -44.197 1.00 87.12 93 SER A CA 1
ATOM 714 C C . SER A 1 93 ? 30.179 13.892 -42.845 1.00 87.12 93 SER A C 1
ATOM 716 O O . SER A 1 93 ? 29.805 13.024 -42.056 1.00 87.12 93 SER A O 1
ATOM 718 N N . LEU A 1 94 ? 31.164 14.736 -42.532 1.00 81.31 94 LEU A N 1
ATOM 719 C CA . LEU A 1 94 ? 31.794 14.772 -41.211 1.00 81.31 94 LEU A CA 1
ATOM 720 C C . LEU A 1 94 ? 30.758 15.031 -40.112 1.00 81.31 94 LEU A C 1
ATOM 722 O O . LEU A 1 94 ? 30.811 14.375 -39.073 1.00 81.31 94 LEU A O 1
ATOM 726 N N . ALA A 1 95 ? 29.777 15.903 -40.366 1.00 80.19 95 ALA A N 1
ATOM 727 C CA . ALA A 1 95 ? 28.680 16.165 -39.438 1.00 80.19 95 ALA A CA 1
ATOM 728 C C . ALA A 1 95 ? 27.848 14.902 -39.147 1.00 80.19 95 ALA A C 1
ATOM 730 O O . ALA A 1 95 ? 27.478 14.676 -37.998 1.00 80.19 95 ALA A O 1
ATOM 731 N N . ASP A 1 96 ? 27.633 14.042 -40.151 1.00 79.56 96 ASP A N 1
ATOM 732 C CA . ASP A 1 96 ? 26.897 12.776 -39.989 1.00 79.56 96 ASP A CA 1
ATOM 733 C C . ASP A 1 96 ? 27.634 11.768 -39.102 1.00 79.56 96 ASP A C 1
ATOM 735 O O . ASP A 1 96 ? 27.004 10.916 -38.488 1.00 79.56 96 ASP A O 1
ATOM 739 N N . THR A 1 97 ? 28.964 11.853 -39.027 1.00 77.69 97 THR A N 1
ATOM 740 C CA . THR A 1 97 ? 29.796 10.951 -38.209 1.00 77.69 97 THR A CA 1
ATOM 741 C C . THR A 1 97 ? 30.167 11.527 -36.842 1.00 77.69 97 THR A C 1
ATOM 743 O O . THR A 1 97 ? 30.557 10.783 -35.941 1.00 77.69 97 THR A O 1
ATOM 746 N N . ALA A 1 98 ? 30.065 12.849 -36.677 1.00 70.75 98 ALA A N 1
ATOM 747 C CA . ALA A 1 98 ? 30.500 13.552 -35.475 1.00 70.75 98 ALA A CA 1
ATOM 748 C C . ALA A 1 98 ? 29.515 13.408 -34.306 1.00 70.75 98 ALA A C 1
ATOM 750 O O . ALA A 1 98 ? 29.945 13.394 -33.151 1.00 70.75 98 ALA A O 1
ATOM 751 N N . ASP A 1 99 ? 28.217 13.290 -34.596 1.00 70.62 99 ASP A N 1
ATOM 752 C CA . ASP A 1 99 ? 27.166 13.188 -33.584 1.00 70.62 99 ASP A CA 1
ATOM 753 C C . ASP A 1 99 ? 26.796 11.727 -33.308 1.00 70.62 99 ASP A C 1
ATOM 755 O O . ASP A 1 99 ? 25.767 11.208 -33.739 1.00 70.62 99 ASP A O 1
ATOM 759 N N . SER A 1 100 ? 27.664 11.040 -32.565 1.00 66.06 100 SER A N 1
ATOM 760 C CA . SER A 1 100 ? 27.428 9.649 -32.170 1.00 66.06 100 SER A CA 1
ATOM 761 C C . SER A 1 100 ? 26.123 9.473 -31.384 1.00 66.06 100 SER A C 1
ATOM 763 O O . SER A 1 100 ? 25.533 8.401 -31.444 1.00 66.06 100 SER A O 1
ATOM 765 N N . ALA A 1 101 ? 25.640 10.501 -30.677 1.00 63.50 101 ALA A N 1
ATOM 766 C CA . ALA A 1 101 ? 24.359 10.432 -29.983 1.00 63.50 101 ALA A CA 1
ATOM 767 C C . ALA A 1 101 ? 23.196 10.404 -30.987 1.00 63.50 101 ALA A C 1
ATOM 769 O O . ALA A 1 101 ? 22.366 9.501 -30.914 1.00 63.50 101 ALA A O 1
ATOM 770 N N . ALA A 1 102 ? 23.180 11.296 -31.983 1.00 66.38 102 ALA A N 1
ATOM 771 C CA . ALA A 1 102 ? 22.152 11.312 -33.028 1.00 66.38 102 ALA A CA 1
ATOM 772 C C . ALA A 1 102 ? 22.145 10.041 -33.896 1.00 66.38 102 ALA A C 1
ATOM 774 O O . ALA A 1 102 ? 21.076 9.593 -34.313 1.00 66.38 102 ALA A O 1
ATOM 775 N N . ILE A 1 103 ? 23.314 9.431 -34.132 1.00 67.00 103 ILE A N 1
ATOM 776 C CA . ILE A 1 103 ? 23.450 8.181 -34.904 1.00 67.00 103 ILE A CA 1
ATOM 777 C C . ILE A 1 103 ? 22.772 6.994 -34.205 1.00 67.00 103 ILE A C 1
ATOM 779 O O . ILE A 1 103 ? 22.359 6.055 -34.879 1.00 67.00 103 ILE A O 1
ATOM 783 N N . PHE A 1 104 ? 22.655 6.995 -32.876 1.00 66.56 104 PHE A N 1
ATOM 784 C CA . PHE A 1 104 ? 22.077 5.864 -32.139 1.00 66.56 104 PHE A CA 1
ATOM 785 C C . PHE A 1 104 ? 20.750 6.189 -31.453 1.00 66.56 104 PHE A C 1
ATOM 787 O O . PHE A 1 104 ? 19.972 5.269 -31.221 1.00 66.56 104 PHE A O 1
ATOM 794 N N . ALA A 1 105 ? 20.428 7.464 -31.219 1.00 65.12 105 ALA A N 1
ATOM 795 C CA . ALA A 1 105 ? 19.197 7.901 -30.554 1.00 65.12 105 ALA A CA 1
ATOM 796 C C . ALA A 1 105 ? 17.913 7.356 -31.203 1.00 65.12 105 ALA A C 1
ATOM 798 O O . ALA A 1 105 ? 16.941 7.103 -30.508 1.00 65.12 105 ALA A O 1
ATOM 799 N N . LYS A 1 106 ? 17.901 7.146 -32.526 1.00 67.06 106 LYS A N 1
ATOM 800 C CA . LYS A 1 106 ? 16.733 6.619 -33.259 1.00 67.06 106 LYS A CA 1
ATOM 801 C C . LYS A 1 106 ? 16.768 5.109 -33.497 1.00 67.06 106 LYS A C 1
ATOM 803 O O . LYS A 1 106 ? 15.908 4.573 -34.193 1.00 67.06 106 LYS A O 1
ATOM 808 N N . THR A 1 107 ? 17.781 4.418 -32.984 1.00 70.25 107 THR A N 1
ATOM 809 C CA . THR A 1 107 ? 17.874 2.962 -33.117 1.00 70.25 107 THR A CA 1
ATOM 810 C C . THR A 1 107 ? 17.103 2.281 -31.995 1.00 70.25 107 THR A C 1
ATOM 812 O O . THR A 1 107 ? 17.119 2.744 -30.861 1.00 70.25 107 THR A O 1
ATOM 815 N N . ARG A 1 108 ? 16.463 1.147 -32.307 1.00 70.69 108 ARG A N 1
ATOM 816 C CA . ARG A 1 108 ? 15.673 0.353 -31.346 1.00 70.69 108 ARG A CA 1
ATOM 817 C C . ARG A 1 108 ? 16.464 -0.060 -30.098 1.00 70.69 108 ARG A C 1
ATOM 819 O O . ARG A 1 108 ? 15.890 -0.170 -29.021 1.00 70.69 108 ARG A O 1
ATOM 826 N N . TYR A 1 109 ? 17.769 -0.282 -30.263 1.00 77.25 109 TYR A N 1
ATOM 827 C CA . TYR A 1 109 ? 18.715 -0.571 -29.189 1.00 77.25 109 TYR A CA 1
ATOM 828 C C . TYR A 1 109 ? 19.918 0.367 -29.329 1.00 77.25 109 TYR A C 1
ATOM 830 O O . TYR A 1 109 ? 20.883 0.061 -30.030 1.00 77.25 109 TYR A O 1
ATOM 838 N N . ASN A 1 110 ? 19.846 1.523 -28.674 1.00 76.00 110 ASN A N 1
ATOM 839 C CA . ASN A 1 110 ? 20.866 2.576 -28.742 1.00 76.00 110 ASN A CA 1
ATOM 840 C C . ASN A 1 110 ? 22.090 2.315 -27.824 1.00 76.00 110 ASN A C 1
ATOM 842 O O . ASN A 1 110 ? 23.052 3.092 -27.818 1.00 76.00 110 ASN A O 1
ATOM 846 N N . GLY A 1 111 ? 22.046 1.223 -27.048 1.00 76.69 111 GLY A N 1
ATOM 847 C CA . GLY A 1 111 ? 23.128 0.748 -26.186 1.00 76.69 111 GLY A CA 1
ATOM 848 C C . GLY A 1 111 ? 23.354 1.555 -24.903 1.00 76.69 111 GLY A C 1
ATOM 849 O O . GLY A 1 111 ? 24.436 1.451 -24.327 1.00 76.69 111 GLY A O 1
ATOM 850 N N . ASP A 1 112 ? 22.396 2.368 -24.457 1.00 81.50 112 ASP A N 1
ATOM 851 C CA . ASP A 1 112 ? 22.498 3.116 -23.195 1.00 81.50 112 ASP A CA 1
ATOM 852 C C . ASP A 1 112 ? 21.996 2.343 -21.960 1.00 81.50 112 ASP A C 1
ATOM 854 O O . ASP A 1 112 ? 22.188 2.796 -20.832 1.00 81.50 112 ASP A O 1
ATOM 858 N N . GLY A 1 113 ? 21.426 1.152 -22.173 1.00 86.06 113 GLY A N 1
ATOM 859 C CA . GLY A 1 113 ? 20.907 0.288 -21.113 1.00 86.06 113 GLY A CA 1
ATOM 860 C C . GLY A 1 113 ? 19.493 0.645 -20.649 1.00 86.06 113 GLY A C 1
ATOM 861 O O . GLY A 1 113 ? 19.051 0.110 -19.629 1.00 86.06 113 GLY A O 1
ATOM 862 N N . VAL A 1 114 ? 18.795 1.518 -21.376 1.00 90.88 114 VAL A N 1
ATOM 863 C CA . VAL A 1 114 ? 17.399 1.889 -21.153 1.00 90.88 114 VAL A CA 1
ATOM 864 C C . VAL A 1 114 ? 16.522 1.202 -22.207 1.00 90.88 114 VAL A C 1
ATOM 866 O O . VAL A 1 114 ? 16.826 1.180 -23.397 1.00 90.88 114 VAL A O 1
ATOM 869 N N . ILE A 1 115 ? 15.439 0.572 -21.754 1.00 90.94 115 ILE A N 1
ATOM 870 C CA . ILE A 1 115 ? 14.442 -0.087 -22.604 1.00 90.94 115 ILE A CA 1
ATOM 871 C C . ILE A 1 115 ? 13.185 0.778 -22.597 1.00 90.94 115 ILE A C 1
ATOM 873 O O . ILE A 1 115 ? 12.587 0.995 -21.541 1.00 90.94 115 ILE A O 1
ATOM 877 N N . THR A 1 116 ? 12.774 1.271 -23.762 1.00 90.94 116 THR A N 1
ATOM 878 C CA . THR A 1 116 ? 11.557 2.077 -23.925 1.00 90.94 116 THR A CA 1
ATOM 879 C C . THR A 1 116 ? 10.437 1.235 -24.530 1.00 90.94 116 THR A C 1
ATOM 881 O O . THR A 1 116 ? 10.646 0.115 -24.996 1.00 90.94 116 THR A O 1
ATOM 884 N N . VAL A 1 117 ? 9.219 1.774 -24.568 1.00 90.75 117 VAL A N 1
ATOM 885 C CA . VAL A 1 117 ? 8.073 1.109 -25.218 1.00 90.75 117 VAL A CA 1
ATOM 886 C C . VAL A 1 117 ? 8.335 0.873 -26.717 1.00 90.75 117 VAL A C 1
ATOM 888 O O . VAL A 1 117 ? 7.798 -0.069 -27.299 1.00 90.75 117 VAL A O 1
ATOM 891 N N . ALA A 1 118 ? 9.198 1.680 -27.343 1.00 86.81 118 ALA A N 1
ATOM 892 C CA . ALA A 1 118 ? 9.627 1.508 -28.730 1.00 86.81 118 ALA A CA 1
ATOM 893 C C . ALA A 1 118 ? 10.680 0.395 -28.920 1.00 86.81 118 ALA A C 1
ATOM 895 O O . ALA A 1 118 ? 10.955 -0.004 -30.054 1.00 86.81 118 ALA A O 1
ATOM 896 N N . SER A 1 119 ? 11.261 -0.143 -27.841 1.00 87.25 119 SER A N 1
ATOM 897 C CA . SER A 1 119 ? 12.251 -1.228 -27.907 1.00 87.25 119 SER A CA 1
ATOM 898 C C . SER A 1 119 ? 11.650 -2.583 -28.298 1.00 87.25 119 SER A C 1
ATOM 900 O O . SER A 1 119 ? 12.396 -3.503 -28.652 1.00 87.25 119 SER A O 1
ATOM 902 N N . THR A 1 120 ? 10.323 -2.725 -28.273 1.00 86.69 120 THR A N 1
ATOM 903 C CA . THR A 1 120 ? 9.617 -3.944 -28.680 1.00 86.69 120 THR A CA 1
ATOM 904 C C . THR A 1 120 ? 8.405 -3.661 -29.568 1.00 86.69 120 THR A C 1
ATOM 906 O O . THR A 1 120 ? 7.875 -2.555 -29.572 1.00 86.69 120 THR A O 1
ATOM 909 N N . ASP A 1 121 ? 7.973 -4.660 -30.338 1.00 88.75 121 ASP A N 1
ATOM 910 C CA . ASP A 1 121 ? 6.698 -4.641 -31.070 1.00 88.75 121 ASP A CA 1
ATOM 911 C C . ASP A 1 121 ? 5.629 -5.491 -30.377 1.00 88.75 121 ASP A C 1
ATOM 913 O O . ASP A 1 121 ? 4.446 -5.349 -30.690 1.00 88.75 121 ASP A O 1
ATOM 917 N N . ASP A 1 122 ? 6.033 -6.340 -29.428 1.00 92.19 122 ASP A N 1
ATOM 918 C CA . ASP A 1 122 ? 5.130 -7.210 -28.691 1.00 92.19 122 ASP A CA 1
ATOM 919 C C . ASP A 1 122 ? 4.264 -6.401 -27.717 1.00 92.19 122 ASP A C 1
ATOM 921 O O . ASP A 1 122 ? 4.749 -5.555 -26.963 1.00 92.19 122 ASP A O 1
ATOM 925 N N . ALA A 1 123 ? 2.953 -6.635 -27.757 1.00 91.69 123 ALA A N 1
ATOM 926 C CA . ALA A 1 123 ? 2.007 -5.867 -26.959 1.00 91.69 123 ALA A CA 1
ATOM 927 C C . ALA A 1 123 ? 2.134 -6.156 -25.454 1.00 91.69 123 ALA A C 1
ATOM 929 O O . ALA A 1 123 ? 1.953 -5.235 -24.657 1.00 91.69 123 ALA A O 1
ATOM 930 N N . ALA A 1 124 ? 2.467 -7.393 -25.068 1.00 90.69 124 ALA A N 1
ATOM 931 C CA . ALA A 1 124 ? 2.628 -7.769 -23.667 1.00 90.69 124 ALA A CA 1
ATOM 932 C C . ALA A 1 124 ? 3.914 -7.163 -23.087 1.00 90.69 124 ALA A C 1
ATOM 934 O O . ALA A 1 124 ? 3.886 -6.572 -22.008 1.00 90.69 124 ALA A O 1
ATOM 935 N N . GLU A 1 125 ? 5.022 -7.200 -23.831 1.00 91.94 125 GLU A N 1
ATOM 936 C CA . GLU A 1 125 ? 6.270 -6.551 -23.411 1.00 91.94 125 GLU A CA 1
ATOM 937 C 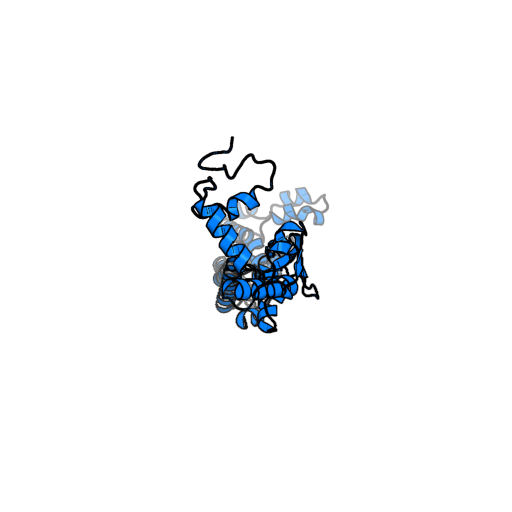C . GLU A 1 125 ? 6.105 -5.025 -23.271 1.00 91.94 125 GLU A C 1
ATOM 939 O O . GLU A 1 125 ? 6.591 -4.437 -22.302 1.00 91.94 125 GLU A O 1
ATOM 944 N N . LYS A 1 126 ? 5.364 -4.368 -24.178 1.00 93.56 126 LYS A N 1
ATOM 945 C CA . LYS A 1 126 ? 5.040 -2.930 -24.062 1.00 93.56 126 LYS A CA 1
ATOM 946 C C . LYS A 1 126 ? 4.255 -2.603 -22.799 1.00 93.56 126 LYS A C 1
ATOM 948 O O . LYS A 1 126 ? 4.493 -1.564 -22.178 1.00 93.56 126 LYS A O 1
ATOM 953 N N . GLU A 1 127 ? 3.311 -3.465 -22.440 1.00 93.12 127 GLU A N 1
ATOM 954 C CA . GLU A 1 127 ? 2.498 -3.302 -21.241 1.00 93.12 127 GLU A CA 1
ATOM 955 C C . GLU A 1 127 ? 3.355 -3.422 -19.975 1.00 93.12 127 GLU A C 1
ATOM 957 O O . GLU A 1 127 ? 3.267 -2.561 -19.100 1.00 93.12 127 GLU A O 1
ATOM 962 N N . VAL A 1 128 ? 4.254 -4.410 -19.915 1.00 94.31 128 VAL A N 1
ATOM 963 C CA . VAL A 1 128 ? 5.213 -4.571 -18.808 1.00 94.31 128 VAL A CA 1
ATOM 964 C C . VAL A 1 128 ? 6.136 -3.360 -18.687 1.00 94.31 128 VAL A C 1
ATOM 966 O O . VAL A 1 128 ? 6.312 -2.834 -17.589 1.00 94.31 128 VAL A O 1
ATOM 969 N N . ILE A 1 129 ? 6.699 -2.871 -19.797 1.00 93.50 129 ILE A N 1
ATOM 970 C CA . ILE A 1 129 ? 7.581 -1.691 -19.788 1.00 93.50 129 ILE A CA 1
ATOM 971 C C . ILE A 1 129 ? 6.824 -0.462 -19.275 1.00 93.50 129 ILE A C 1
ATOM 973 O O . ILE A 1 129 ? 7.349 0.295 -18.460 1.00 93.50 129 ILE A O 1
ATOM 977 N N . THR A 1 130 ? 5.576 -0.287 -19.713 1.00 94.12 130 THR A N 1
ATOM 978 C CA . THR A 1 130 ? 4.715 0.821 -19.284 1.00 94.12 130 THR A CA 1
ATOM 979 C C . THR A 1 130 ? 4.396 0.727 -17.792 1.00 94.12 130 THR A C 1
ATOM 981 O O . THR A 1 130 ? 4.533 1.718 -17.081 1.00 94.12 130 THR A O 1
ATOM 984 N N . ALA A 1 131 ? 4.045 -0.460 -17.290 1.00 94.06 131 ALA A N 1
ATOM 985 C CA . ALA A 1 131 ? 3.792 -0.688 -15.867 1.00 94.06 131 ALA A CA 1
ATOM 986 C C . ALA A 1 131 ? 5.049 -0.437 -15.016 1.00 94.06 131 ALA A C 1
ATOM 988 O O . ALA A 1 131 ? 4.987 0.259 -14.002 1.00 94.06 131 ALA A O 1
ATOM 989 N N . ALA A 1 132 ? 6.211 -0.919 -15.464 1.00 94.56 132 ALA A N 1
ATOM 990 C CA . ALA A 1 132 ? 7.482 -0.699 -14.783 1.00 94.56 132 ALA A CA 1
ATOM 991 C C . ALA A 1 132 ? 7.879 0.788 -14.757 1.00 94.56 132 ALA A C 1
ATOM 993 O O . ALA A 1 132 ? 8.330 1.285 -13.721 1.00 94.56 132 ALA A O 1
ATOM 994 N N . LEU A 1 133 ? 7.670 1.524 -15.855 1.00 93.38 133 LEU A N 1
ATOM 995 C CA . LEU A 1 133 ? 7.846 2.983 -15.918 1.00 93.38 133 LEU A CA 1
ATOM 996 C C . LEU A 1 133 ? 6.995 3.688 -14.864 1.00 93.38 133 LEU A C 1
ATOM 998 O O . LEU A 1 133 ? 7.473 4.512 -14.085 1.00 93.38 133 LEU A O 1
ATOM 1002 N N . GLU A 1 134 ? 5.725 3.320 -14.835 1.00 91.75 134 GLU A N 1
ATOM 1003 C CA . GLU A 1 134 ? 4.712 3.879 -13.966 1.00 91.75 134 GLU A CA 1
ATOM 1004 C C . GLU A 1 134 ? 4.927 3.589 -12.474 1.00 91.75 134 GLU A C 1
ATOM 1006 O O . GLU A 1 134 ? 4.428 4.351 -11.639 1.00 91.75 134 GLU A O 1
ATOM 1011 N N . SER A 1 135 ? 5.616 2.497 -12.138 1.00 91.38 135 SER A N 1
ATOM 1012 C CA . SER A 1 135 ? 5.942 2.107 -10.761 1.00 91.38 135 SER A CA 1
ATOM 1013 C C . SER A 1 135 ? 7.307 2.623 -10.296 1.00 91.38 135 SER A C 1
ATOM 1015 O O . SER A 1 135 ? 7.469 2.921 -9.115 1.00 91.38 135 SER A O 1
ATOM 1017 N N . THR A 1 136 ? 8.286 2.756 -11.198 1.00 91.12 136 THR A N 1
ATOM 1018 C CA . THR A 1 136 ? 9.679 3.112 -10.846 1.00 91.12 136 THR A CA 1
ATOM 1019 C C . THR A 1 136 ? 10.063 4.557 -11.171 1.00 91.12 136 THR A C 1
ATOM 1021 O O . THR A 1 136 ? 11.125 5.015 -10.751 1.00 91.12 136 THR A O 1
ATOM 1024 N N . GLY A 1 137 ? 9.230 5.282 -11.925 1.00 88.44 137 GLY A N 1
ATOM 1025 C CA . GLY A 1 137 ? 9.498 6.646 -12.395 1.00 88.44 137 GLY A CA 1
ATOM 1026 C C . GLY A 1 137 ? 10.354 6.726 -13.665 1.00 88.44 137 GLY A C 1
ATOM 1027 O O . GLY A 1 137 ? 10.429 7.794 -14.269 1.00 88.44 137 GLY A O 1
ATOM 1028 N N . GLY A 1 138 ? 10.947 5.609 -14.100 1.00 92.50 138 GLY A N 1
ATOM 1029 C CA . GLY A 1 138 ? 11.711 5.503 -15.342 1.00 92.50 138 GLY A CA 1
ATOM 1030 C C . GLY A 1 138 ? 13.036 6.272 -15.362 1.00 92.50 138 GLY A C 1
ATOM 1031 O O . GLY A 1 138 ? 13.458 6.893 -14.388 1.00 92.50 138 GLY A O 1
ATOM 1032 N N . THR A 1 139 ? 13.723 6.187 -16.495 1.00 92.88 139 THR A N 1
ATOM 1033 C CA . THR A 1 139 ? 14.981 6.872 -16.806 1.00 92.88 139 THR A CA 1
ATOM 1034 C C . THR A 1 139 ? 14.890 7.421 -18.224 1.00 92.88 139 THR A C 1
ATOM 1036 O O . THR A 1 139 ? 14.339 6.765 -19.106 1.00 92.88 139 THR A O 1
ATOM 1039 N N . MET A 1 140 ? 15.418 8.625 -18.446 1.00 91.25 140 MET A N 1
ATOM 1040 C CA . MET A 1 140 ? 15.459 9.221 -19.780 1.00 91.25 140 MET A CA 1
ATOM 1041 C C . MET A 1 140 ? 16.460 8.464 -20.662 1.00 91.25 140 MET A C 1
ATOM 1043 O O . MET A 1 140 ? 17.649 8.409 -20.342 1.00 91.25 140 MET A O 1
ATOM 1047 N N . ASP A 1 141 ? 15.968 7.913 -21.764 1.00 88.44 141 ASP A N 1
ATOM 1048 C CA . ASP A 1 141 ? 16.743 7.271 -22.824 1.00 88.44 141 ASP A CA 1
ATOM 1049 C C . ASP A 1 141 ? 17.435 8.322 -23.715 1.00 88.44 141 ASP A C 1
ATOM 1051 O O . ASP A 1 141 ? 16.998 9.476 -23.807 1.00 88.44 141 ASP A O 1
ATOM 1055 N N . ARG A 1 142 ? 18.499 7.942 -24.431 1.00 82.44 142 ARG A N 1
ATOM 1056 C CA . ARG A 1 142 ? 19.178 8.831 -25.399 1.00 82.44 142 ARG A CA 1
ATOM 1057 C C . ARG A 1 142 ? 18.289 9.288 -26.557 1.00 82.44 142 ARG A C 1
ATOM 1059 O O . ARG A 1 142 ? 18.614 10.293 -27.188 1.00 82.44 142 ARG A O 1
ATOM 1066 N N . SER A 1 143 ? 17.196 8.583 -26.843 1.00 79.94 143 SER A N 1
ATOM 1067 C CA . SER A 1 143 ? 16.156 9.018 -27.784 1.00 79.94 143 SER A CA 1
ATOM 1068 C C . SER A 1 143 ? 15.352 10.225 -27.287 1.00 79.94 143 SER A C 1
ATOM 1070 O O . SER A 1 143 ? 14.729 10.912 -28.096 1.00 79.94 143 SER A O 1
ATOM 1072 N N . GLY A 1 144 ? 15.377 10.504 -25.978 1.00 83.75 144 GLY A N 1
ATOM 1073 C CA . GLY A 1 144 ? 14.501 11.473 -25.319 1.00 83.75 144 GLY A CA 1
ATOM 1074 C C . GLY A 1 144 ? 13.167 10.886 -24.844 1.00 83.75 144 GLY A C 1
ATOM 1075 O O . GLY A 1 144 ? 12.333 11.630 -24.330 1.00 83.75 144 GLY A O 1
ATOM 1076 N N . GLU A 1 145 ? 12.949 9.579 -25.006 1.00 88.12 145 GLU A N 1
ATOM 1077 C CA . GLU A 1 145 ? 11.810 8.874 -24.417 1.00 88.12 145 GLU A CA 1
ATOM 1078 C C . GLU A 1 145 ? 12.121 8.382 -22.996 1.00 88.12 145 GLU A C 1
ATOM 1080 O O . GLU A 1 145 ? 13.272 8.173 -22.617 1.00 88.12 145 GLU A O 1
ATOM 1085 N N . MET A 1 146 ? 11.081 8.169 -22.191 1.00 92.69 146 MET A N 1
ATOM 1086 C CA . MET A 1 146 ? 11.235 7.515 -20.892 1.00 92.69 146 MET A CA 1
ATOM 1087 C C . MET A 1 146 ? 11.255 5.999 -21.082 1.00 92.69 146 MET A C 1
ATOM 1089 O O . MET A 1 146 ? 10.374 5.434 -21.732 1.00 92.69 146 MET A O 1
ATOM 1093 N N . GLY A 1 147 ? 12.230 5.335 -20.471 1.00 93.44 147 GLY A N 1
ATOM 1094 C CA . GLY A 1 147 ? 12.314 3.880 -20.419 1.00 93.44 147 GLY A CA 1
ATOM 1095 C C . GLY A 1 147 ? 12.695 3.367 -19.036 1.00 93.44 147 GLY A C 1
ATOM 1096 O O . GLY A 1 147 ? 12.752 4.114 -18.059 1.00 93.44 147 GLY A O 1
ATOM 1097 N N . VAL A 1 148 ? 12.958 2.071 -18.951 1.00 95.56 148 VAL A N 1
ATOM 1098 C CA . VAL A 1 148 ? 13.394 1.396 -17.729 1.00 95.56 148 VAL A CA 1
ATOM 1099 C C . VAL A 1 148 ? 14.761 0.771 -17.926 1.00 95.56 148 VAL A C 1
ATOM 1101 O O . VAL A 1 148 ? 15.066 0.186 -18.962 1.00 95.56 148 VAL A O 1
ATOM 1104 N N . THR A 1 149 ? 15.598 0.899 -16.908 1.00 95.12 149 THR A N 1
ATOM 1105 C CA . THR A 1 149 ? 16.875 0.186 -16.830 1.00 95.12 149 THR A CA 1
ATOM 1106 C C . THR A 1 149 ? 16.671 -1.242 -16.324 1.00 95.12 149 THR A C 1
ATOM 1108 O O . THR A 1 149 ? 15.644 -1.558 -15.721 1.00 95.12 149 THR A O 1
ATOM 1111 N N . ALA A 1 150 ? 17.682 -2.099 -16.489 1.00 93.12 150 ALA A N 1
ATOM 1112 C CA . ALA A 1 150 ? 17.672 -3.450 -15.920 1.00 93.12 150 ALA A CA 1
ATOM 1113 C C . ALA A 1 150 ? 17.418 -3.447 -14.399 1.00 93.12 150 ALA A C 1
ATOM 1115 O O . ALA A 1 150 ? 16.578 -4.197 -13.918 1.00 93.12 150 ALA A O 1
ATOM 1116 N N . ALA A 1 151 ? 18.061 -2.539 -13.655 1.00 93.94 151 ALA A N 1
ATOM 1117 C CA . ALA A 1 151 ? 17.864 -2.417 -12.209 1.00 93.94 151 ALA A CA 1
ATOM 1118 C C . ALA A 1 151 ? 16.431 -1.990 -11.837 1.00 93.94 151 ALA A C 1
ATOM 1120 O O . ALA A 1 151 ? 15.877 -2.465 -10.849 1.00 93.94 151 ALA A O 1
ATOM 1121 N N . GLN A 1 152 ? 15.811 -1.109 -12.632 1.00 94.81 152 GLN A N 1
ATOM 1122 C CA . GLN A 1 152 ? 14.411 -0.714 -12.434 1.00 94.81 152 GLN A CA 1
ATOM 1123 C C . GLN A 1 152 ? 13.453 -1.872 -12.731 1.00 94.81 152 GLN A C 1
ATOM 1125 O O . GLN A 1 152 ? 12.505 -2.073 -11.979 1.00 94.81 152 GLN A O 1
ATOM 1130 N N . LEU A 1 153 ? 13.716 -2.665 -13.773 1.00 94.62 153 LEU A N 1
ATOM 1131 C CA . LEU A 1 153 ? 12.940 -3.873 -14.061 1.00 94.62 153 LEU A CA 1
ATOM 1132 C C . LEU A 1 153 ? 13.078 -4.922 -12.951 1.00 94.62 153 LEU A C 1
ATOM 1134 O O . LEU A 1 153 ? 12.074 -5.460 -12.499 1.00 94.62 153 LEU A O 1
ATOM 1138 N N . GLU A 1 154 ? 14.291 -5.185 -12.464 1.00 94.75 154 GLU A N 1
ATOM 1139 C CA . GLU A 1 154 ? 14.516 -6.108 -11.342 1.00 94.75 154 GLU A CA 1
ATOM 1140 C C . GLU A 1 154 ? 13.785 -5.653 -10.071 1.00 94.75 154 GLU A C 1
ATOM 1142 O O . GLU A 1 154 ? 13.134 -6.461 -9.402 1.00 94.75 154 GLU A O 1
ATOM 1147 N N . ALA A 1 155 ? 13.839 -4.354 -9.758 1.00 94.56 155 ALA A N 1
ATOM 1148 C CA . ALA A 1 155 ? 13.086 -3.778 -8.649 1.00 94.56 155 ALA A CA 1
ATOM 1149 C C . ALA A 1 155 ? 11.570 -3.932 -8.856 1.00 94.56 155 ALA A C 1
ATOM 1151 O O . ALA A 1 155 ? 10.867 -4.335 -7.934 1.00 94.56 155 ALA A O 1
ATOM 1152 N N . PHE A 1 156 ? 11.075 -3.686 -10.071 1.00 96.12 156 PHE A N 1
ATOM 1153 C CA . PHE A 1 156 ? 9.667 -3.861 -10.420 1.00 96.12 156 PHE A CA 1
ATOM 1154 C C . PHE A 1 156 ? 9.196 -5.307 -10.212 1.00 96.12 156 PHE A C 1
ATOM 1156 O O . PHE A 1 156 ? 8.216 -5.525 -9.505 1.00 96.12 156 PHE A O 1
ATOM 1163 N N . TYR A 1 157 ? 9.919 -6.306 -10.725 1.00 95.88 157 TYR A N 1
ATOM 1164 C CA . TYR A 1 157 ? 9.568 -7.716 -10.508 1.00 95.88 157 TYR A CA 1
ATOM 1165 C C . TYR A 1 157 ? 9.688 -8.146 -9.041 1.00 95.88 157 TYR A C 1
ATOM 1167 O O . TYR A 1 157 ? 8.904 -8.972 -8.569 1.00 95.88 157 TYR A O 1
ATOM 1175 N N . THR A 1 158 ? 10.633 -7.569 -8.296 1.00 96.31 158 THR A N 1
ATOM 1176 C CA . THR A 1 158 ? 10.735 -7.786 -6.846 1.00 96.31 158 THR A CA 1
ATOM 1177 C C . THR A 1 158 ? 9.484 -7.275 -6.130 1.00 96.31 158 THR A C 1
ATOM 1179 O O . THR A 1 158 ? 8.942 -7.968 -5.269 1.00 96.31 158 THR A O 1
ATOM 1182 N N . GLU A 1 159 ? 8.984 -6.102 -6.515 1.00 96.19 159 GLU A N 1
ATOM 1183 C CA . GLU A 1 159 ? 7.760 -5.513 -5.968 1.00 96.19 159 GLU A CA 1
ATOM 1184 C C . GLU A 1 159 ? 6.500 -6.291 -6.383 1.00 96.19 159 GLU A C 1
ATOM 1186 O O . GLU A 1 159 ? 5.641 -6.524 -5.533 1.00 96.19 159 GLU A O 1
ATOM 1191 N N . LEU A 1 160 ? 6.411 -6.763 -7.637 1.00 96.69 160 LEU A N 1
ATOM 1192 C CA . LEU A 1 160 ? 5.344 -7.666 -8.102 1.00 96.69 160 LEU A CA 1
ATOM 1193 C C . LEU A 1 160 ? 5.273 -8.919 -7.233 1.00 96.69 160 LEU A C 1
ATOM 1195 O O . LEU A 1 160 ? 4.213 -9.258 -6.700 1.00 96.69 160 LEU A O 1
ATOM 1199 N N . LYS A 1 161 ? 6.421 -9.570 -7.023 1.00 96.25 161 LYS A N 1
ATOM 1200 C CA . LYS A 1 161 ? 6.504 -10.749 -6.168 1.00 96.25 161 LYS A CA 1
ATOM 1201 C C . LYS A 1 161 ? 6.106 -10.432 -4.728 1.00 96.25 161 LYS A C 1
ATOM 1203 O O . LYS A 1 161 ? 5.327 -11.178 -4.144 1.00 96.25 161 LYS A O 1
ATOM 1208 N N . ALA A 1 162 ? 6.609 -9.336 -4.164 1.00 96.94 162 ALA A N 1
ATOM 1209 C CA . ALA A 1 162 ? 6.297 -8.945 -2.794 1.00 96.94 162 ALA A CA 1
ATOM 1210 C C . ALA A 1 162 ? 4.797 -8.662 -2.595 1.00 96.94 162 ALA A C 1
ATOM 1212 O O . ALA A 1 162 ? 4.232 -9.066 -1.579 1.00 96.94 162 ALA A O 1
ATOM 1213 N N . TYR A 1 163 ? 4.145 -8.019 -3.571 1.00 97.31 163 TYR A N 1
ATOM 1214 C CA . TYR A 1 163 ? 2.701 -7.782 -3.543 1.00 97.31 163 TYR A CA 1
ATOM 1215 C C . TYR A 1 163 ? 1.907 -9.086 -3.670 1.00 97.31 163 TYR A C 1
ATOM 1217 O O . TYR A 1 163 ? 0.993 -9.328 -2.882 1.00 97.31 163 TYR A O 1
ATOM 1225 N N . SER A 1 164 ? 2.280 -9.948 -4.622 1.00 96.62 164 SER A N 1
ATOM 1226 C CA . SER A 1 164 ? 1.637 -11.251 -4.825 1.00 96.62 164 SER A CA 1
ATOM 1227 C C . SER A 1 164 ? 1.749 -12.139 -3.583 1.00 96.62 164 SER A C 1
ATOM 1229 O O . SER A 1 164 ? 0.740 -12.655 -3.103 1.00 96.62 164 SER A O 1
ATOM 1231 N N . ASP A 1 165 ? 2.946 -12.239 -2.995 1.00 96.88 165 ASP A N 1
ATOM 1232 C CA . ASP A 1 165 ? 3.194 -13.010 -1.774 1.00 96.88 165 ASP A CA 1
ATOM 1233 C C . ASP A 1 165 ? 2.382 -12.451 -0.587 1.00 96.88 165 ASP A C 1
ATOM 1235 O O . ASP A 1 165 ? 1.825 -13.218 0.201 1.00 96.88 165 ASP A O 1
ATOM 1239 N N . TRP A 1 166 ? 2.261 -11.122 -0.469 1.00 97.38 166 TRP A N 1
ATOM 1240 C CA . TRP A 1 166 ? 1.440 -10.482 0.563 1.00 97.38 166 TRP A CA 1
ATOM 1241 C C . TRP A 1 166 ? -0.057 -10.775 0.389 1.00 97.38 166 TRP A C 1
ATOM 1243 O O . TRP A 1 166 ? -0.729 -11.118 1.365 1.00 97.38 166 TRP A O 1
ATOM 1253 N N . CYS A 1 167 ? -0.582 -10.689 -0.837 1.00 94.69 167 CYS A N 1
ATOM 1254 C CA . CYS A 1 167 ? -1.966 -11.058 -1.138 1.00 94.69 167 CYS A CA 1
ATOM 1255 C C . CYS A 1 167 ? -2.223 -12.555 -0.909 1.00 94.69 167 CYS A C 1
ATOM 1257 O O . CYS A 1 167 ? -3.263 -12.925 -0.378 1.00 94.69 167 CYS A O 1
ATOM 1259 N N . ALA A 1 168 ? -1.277 -13.429 -1.254 1.00 95.00 168 ALA A N 1
ATOM 1260 C CA . ALA A 1 168 ? -1.397 -14.867 -1.009 1.00 95.00 168 ALA A CA 1
ATOM 1261 C C . ALA A 1 168 ? -1.385 -15.218 0.490 1.00 95.00 168 ALA A C 1
ATOM 1263 O O . ALA A 1 168 ? -1.970 -16.222 0.896 1.00 95.00 168 ALA A O 1
ATOM 1264 N N . ALA A 1 169 ? -0.738 -14.388 1.312 1.00 95.12 169 ALA A N 1
ATOM 1265 C CA . ALA A 1 169 ? -0.734 -14.492 2.768 1.00 95.12 169 ALA A CA 1
ATOM 1266 C C . ALA A 1 169 ? -1.960 -13.834 3.436 1.00 95.12 169 ALA A C 1
ATOM 1268 O O . ALA A 1 169 ? -1.955 -13.655 4.657 1.00 95.12 169 ALA A O 1
ATOM 1269 N N . GLU A 1 170 ? -2.987 -13.452 2.665 1.00 93.44 170 GLU A N 1
ATOM 1270 C CA . GLU A 1 170 ? -4.213 -12.854 3.192 1.00 93.44 170 GLU A CA 1
ATOM 1271 C C . GLU A 1 170 ? -4.863 -13.748 4.250 1.00 93.44 170 GLU A C 1
ATOM 1273 O O . GLU A 1 170 ? -5.050 -14.956 4.091 1.00 93.44 170 GLU A O 1
ATOM 1278 N N . VAL A 1 171 ? -5.211 -13.116 5.366 1.00 94.38 171 VAL A N 1
ATOM 1279 C CA . VAL A 1 171 ? -5.902 -13.756 6.479 1.00 94.38 171 VAL A CA 1
ATOM 1280 C C . VAL A 1 171 ? -7.356 -13.321 6.491 1.00 94.38 171 VAL A C 1
ATOM 1282 O O . VAL A 1 171 ? -7.691 -12.190 6.141 1.00 94.38 171 VAL A O 1
ATOM 1285 N N . GLN A 1 172 ? -8.230 -14.211 6.955 1.00 93.12 172 GLN A N 1
ATOM 1286 C CA . GLN A 1 172 ? -9.649 -13.909 7.068 1.00 93.12 172 GLN A CA 1
ATOM 1287 C C . GLN A 1 172 ? -9.878 -12.675 7.953 1.00 93.12 172 GLN A C 1
ATOM 1289 O O . GLN A 1 172 ? -9.492 -12.650 9.123 1.00 93.12 172 GLN A O 1
ATOM 1294 N N . ALA A 1 173 ? -10.552 -11.671 7.394 1.00 94.12 173 ALA A N 1
ATOM 1295 C CA . ALA A 1 173 ? -10.975 -10.484 8.120 1.00 94.12 173 ALA A CA 1
ATOM 1296 C C . ALA A 1 173 ? -12.069 -10.863 9.151 1.00 94.12 173 ALA A C 1
ATOM 1298 O O . ALA A 1 173 ? -13.142 -11.318 8.736 1.00 94.12 173 ALA A O 1
ATOM 1299 N N . PRO A 1 174 ? -11.849 -10.687 10.474 1.00 94.44 174 PRO A N 1
ATOM 1300 C CA . PRO A 1 174 ? -12.762 -11.177 11.518 1.00 94.44 174 PRO A CA 1
ATOM 1301 C C . PRO A 1 174 ? -14.213 -10.691 11.397 1.00 94.44 174 PRO A C 1
ATOM 1303 O O . PRO A 1 174 ? -15.138 -11.402 11.779 1.00 94.44 174 PRO A O 1
ATOM 1306 N N . PHE A 1 175 ? -14.418 -9.496 10.835 1.00 94.25 175 PHE A N 1
ATOM 1307 C CA . PHE A 1 175 ? -15.730 -8.861 10.676 1.00 94.25 175 PHE A CA 1
ATOM 1308 C C . PHE A 1 175 ? -16.012 -8.467 9.219 1.00 94.25 175 PHE A C 1
ATOM 1310 O O . PHE A 1 175 ? -16.726 -7.489 8.972 1.00 94.25 175 PHE A O 1
ATOM 1317 N N . ALA A 1 176 ? -15.433 -9.200 8.257 1.00 93.56 176 ALA A N 1
ATOM 1318 C CA . ALA A 1 176 ? -15.525 -8.908 6.822 1.00 93.56 176 ALA A CA 1
ATOM 1319 C C . ALA A 1 176 ? -15.215 -7.420 6.535 1.00 93.56 176 ALA A C 1
ATOM 1321 O O . ALA A 1 176 ? -14.262 -6.874 7.101 1.00 93.56 176 ALA A O 1
ATOM 1322 N N . ASP A 1 177 ? -16.052 -6.743 5.746 1.00 93.62 177 ASP A N 1
ATOM 1323 C CA . ASP A 1 177 ? -15.894 -5.337 5.341 1.00 93.62 177 ASP A CA 1
ATOM 1324 C C . ASP A 1 177 ? -15.877 -4.342 6.517 1.00 93.62 177 ASP A C 1
ATOM 1326 O O . ASP A 1 177 ? -15.431 -3.204 6.376 1.00 93.62 177 ASP A O 1
ATOM 1330 N N . LYS A 1 178 ? -16.362 -4.744 7.701 1.00 95.38 178 LYS A N 1
ATOM 1331 C CA . LYS A 1 178 ? -16.381 -3.888 8.898 1.00 95.38 178 LYS A CA 1
ATOM 1332 C C . LYS A 1 178 ? -15.101 -3.980 9.721 1.00 95.38 178 LYS A C 1
ATOM 1334 O O . LYS A 1 178 ? -14.940 -3.189 10.647 1.00 95.38 178 LYS A O 1
ATOM 1339 N N . THR A 1 179 ? -14.202 -4.914 9.412 1.00 96.12 179 THR A N 1
ATOM 1340 C CA . THR A 1 179 ? -13.019 -5.220 10.234 1.00 96.12 179 THR A CA 1
ATOM 1341 C C . THR A 1 179 ? -12.203 -3.976 10.569 1.00 96.12 179 THR A C 1
ATOM 1343 O O . THR A 1 179 ? -11.916 -3.740 11.739 1.00 96.12 179 THR A O 1
ATOM 1346 N N . ASP A 1 180 ? -11.902 -3.130 9.583 1.00 96.56 180 ASP A N 1
ATOM 1347 C CA . ASP A 1 180 ? -11.121 -1.907 9.810 1.00 96.56 180 ASP A CA 1
ATOM 1348 C C . ASP A 1 180 ? -11.836 -0.891 10.702 1.00 96.56 180 ASP A C 1
ATOM 1350 O O . ASP A 1 180 ? -11.229 -0.317 11.608 1.00 96.56 180 ASP A O 1
ATOM 1354 N N . ALA A 1 181 ? -13.140 -0.697 10.491 1.00 97.19 181 ALA A N 1
ATOM 1355 C CA . ALA A 1 181 ? -13.943 0.204 11.312 1.00 97.19 181 ALA A CA 1
ATOM 1356 C C . ALA A 1 181 ? -14.032 -0.287 12.766 1.00 97.19 181 ALA A C 1
ATOM 1358 O O . ALA A 1 181 ? -13.956 0.514 13.698 1.00 97.19 181 ALA A O 1
ATOM 1359 N N . VAL A 1 182 ? -14.153 -1.603 12.964 1.00 97.88 182 VAL A N 1
ATOM 1360 C CA . VAL A 1 182 ? -14.196 -2.229 14.291 1.00 97.88 182 VAL A CA 1
ATOM 1361 C C . VAL A 1 182 ? -12.842 -2.127 14.989 1.00 97.88 182 VAL A C 1
ATOM 1363 O O . VAL A 1 182 ? -12.813 -1.772 16.164 1.00 97.88 182 VAL A O 1
ATOM 1366 N N . ILE A 1 183 ? -11.729 -2.358 14.283 1.00 97.88 183 ILE A N 1
ATOM 1367 C CA . ILE A 1 183 ? -10.373 -2.185 14.831 1.00 97.88 183 ILE A CA 1
ATOM 1368 C C . ILE A 1 183 ? -10.159 -0.741 15.284 1.00 97.88 183 ILE A C 1
ATOM 1370 O O . ILE A 1 183 ? -9.736 -0.517 16.417 1.00 97.88 183 ILE A O 1
ATOM 1374 N N . ALA A 1 184 ? -10.489 0.240 14.439 1.00 97.81 184 ALA A N 1
ATOM 1375 C CA . ALA A 1 184 ? -10.333 1.654 14.774 1.00 97.81 184 ALA A CA 1
ATOM 1376 C C . ALA A 1 184 ? -11.194 2.052 15.985 1.00 97.81 184 ALA A C 1
ATOM 1378 O O . ALA A 1 184 ? -10.717 2.726 16.901 1.00 97.81 184 ALA A O 1
ATOM 1379 N N . ALA A 1 185 ? -12.450 1.595 16.027 1.00 98.06 185 ALA A N 1
ATOM 1380 C CA . ALA A 1 185 ? -13.343 1.835 17.153 1.00 98.06 185 ALA A CA 1
ATOM 1381 C C . ALA A 1 185 ? -12.837 1.166 18.442 1.00 98.06 185 ALA A C 1
ATOM 1383 O O . ALA A 1 185 ? -12.827 1.804 19.493 1.00 98.06 185 ALA A O 1
ATOM 1384 N N . TYR A 1 186 ? -12.365 -0.080 18.369 1.00 98.06 186 TYR A N 1
ATOM 1385 C CA . TYR A 1 186 ? -11.776 -0.786 19.505 1.00 98.06 186 TYR A CA 1
ATOM 1386 C C . TYR A 1 186 ? -10.542 -0.050 20.038 1.00 98.06 186 TYR A C 1
ATOM 1388 O O . TYR A 1 186 ? -10.466 0.225 21.232 1.00 98.06 186 TYR A O 1
ATOM 1396 N N . GLN A 1 187 ? -9.604 0.333 19.165 1.00 97.38 187 GLN A N 1
ATOM 1397 C CA . GLN A 1 187 ? -8.384 1.053 19.549 1.00 97.38 187 GLN A CA 1
ATOM 1398 C C . GLN A 1 187 ? -8.691 2.397 20.223 1.00 97.38 187 GLN A C 1
ATOM 1400 O O . GLN A 1 187 ? -8.048 2.743 21.213 1.00 97.38 187 GLN A O 1
ATOM 1405 N N . ALA A 1 188 ? -9.702 3.125 19.740 1.00 97.50 188 ALA A N 1
ATOM 1406 C CA . ALA A 1 188 ? -10.149 4.374 20.355 1.00 97.50 188 ALA A CA 1
ATOM 1407 C C . ALA A 1 188 ? -10.736 4.172 21.767 1.00 97.50 188 ALA A C 1
ATOM 1409 O O . ALA A 1 188 ? -10.627 5.054 22.618 1.00 97.50 188 ALA A O 1
ATOM 1410 N N . LEU A 1 189 ? -11.349 3.013 22.025 1.00 97.81 189 LEU A N 1
ATOM 1411 C CA . LEU A 1 189 ? -12.006 2.684 23.292 1.00 97.81 189 LEU A CA 1
ATOM 1412 C C . LEU A 1 189 ? -11.103 1.949 24.285 1.00 97.81 189 LEU A C 1
ATOM 1414 O O . LEU A 1 189 ? -11.386 1.981 25.481 1.00 97.81 189 LEU A O 1
ATOM 1418 N N . ASP A 1 190 ? -10.038 1.289 23.830 1.00 97.44 190 ASP A N 1
ATOM 1419 C CA . ASP A 1 190 ? -9.271 0.325 24.629 1.00 97.44 190 ASP A CA 1
ATOM 1420 C C . ASP A 1 190 ? -8.738 0.928 25.937 1.00 97.44 190 ASP A C 1
ATOM 1422 O O . ASP A 1 190 ? -8.907 0.353 27.013 1.00 97.44 190 ASP A O 1
ATOM 1426 N N . ALA A 1 191 ? -8.190 2.144 25.879 1.00 97.12 191 ALA A N 1
ATOM 1427 C CA . ALA A 1 191 ? -7.733 2.855 27.072 1.00 97.12 191 ALA A CA 1
ATOM 1428 C C . ALA A 1 191 ? -8.883 3.169 28.050 1.00 97.12 191 ALA A C 1
ATOM 1430 O O . ALA A 1 191 ? -8.709 3.075 29.265 1.00 97.12 191 ALA A O 1
ATOM 1431 N N . LYS A 1 192 ? -10.069 3.515 27.533 1.00 97.00 192 LYS A N 1
ATOM 1432 C CA . LYS A 1 192 ? -11.254 3.851 28.338 1.00 97.00 192 LYS A CA 1
ATOM 1433 C C . LYS A 1 192 ? -11.896 2.624 28.971 1.00 97.00 192 LYS A C 1
ATOM 1435 O O . LYS A 1 192 ? -12.327 2.692 30.120 1.00 97.00 192 LYS A O 1
ATOM 1440 N N . MET A 1 193 ? -11.918 1.509 28.250 1.00 96.94 193 MET A N 1
ATOM 1441 C CA . MET A 1 193 ? -12.376 0.220 28.761 1.00 96.94 193 MET A CA 1
ATOM 1442 C C . MET A 1 193 ? -11.450 -0.291 29.870 1.00 96.94 193 MET A C 1
ATOM 1444 O O . MET A 1 193 ? -11.924 -0.649 30.946 1.00 96.94 193 MET A O 1
ATOM 1448 N N . LYS A 1 194 ? -10.127 -0.232 29.668 1.00 96.44 194 LYS A N 1
ATOM 1449 C CA . LYS A 1 194 ? -9.137 -0.597 30.699 1.00 96.44 194 LYS A CA 1
ATOM 1450 C C . LYS A 1 194 ? -9.236 0.281 31.951 1.00 96.44 194 LYS A C 1
ATOM 1452 O O . LYS A 1 194 ? -9.200 -0.242 33.063 1.00 96.44 194 LYS A O 1
ATOM 1457 N N . ASP A 1 195 ? -9.408 1.595 31.787 1.00 96.50 195 ASP A N 1
ATOM 1458 C CA . ASP A 1 195 ? -9.643 2.523 32.906 1.00 96.50 195 ASP A CA 1
ATOM 1459 C C . ASP A 1 195 ? -10.937 2.181 33.667 1.00 96.50 195 ASP A C 1
ATOM 1461 O O . ASP A 1 195 ? -10.929 2.138 34.896 1.00 96.50 195 ASP A O 1
ATOM 1465 N N . PHE A 1 196 ? -12.028 1.854 32.964 1.00 96.56 196 PHE A N 1
ATOM 1466 C CA . PHE A 1 196 ? -13.280 1.411 33.587 1.00 96.56 196 PHE A CA 1
ATOM 1467 C C . PHE A 1 196 ? -13.104 0.143 34.432 1.00 96.56 196 PHE A C 1
ATOM 1469 O O . PHE A 1 196 ? -13.528 0.127 35.590 1.00 96.56 196 PHE A O 1
ATOM 1476 N N . PHE A 1 197 ? -12.457 -0.899 33.900 1.00 96.12 197 PHE A N 1
ATOM 1477 C CA . PHE A 1 197 ? -12.238 -2.137 34.656 1.00 96.12 197 PHE A CA 1
ATOM 1478 C C . PHE A 1 197 ? -11.317 -1.914 35.862 1.00 96.12 197 PHE A C 1
ATOM 1480 O O . PHE A 1 197 ? -11.573 -2.451 36.939 1.00 96.12 197 PHE A O 1
ATOM 1487 N N . MET A 1 198 ? -10.292 -1.063 35.732 1.00 95.44 198 MET A N 1
ATOM 1488 C CA . MET A 1 198 ? -9.421 -0.695 36.852 1.00 95.44 198 MET A CA 1
ATOM 1489 C C . MET A 1 198 ? -10.178 0.072 37.946 1.00 95.44 198 MET A C 1
ATOM 1491 O O . MET A 1 198 ? -10.058 -0.256 39.127 1.00 95.44 198 MET A O 1
ATOM 1495 N N . ARG A 1 199 ? -10.996 1.066 37.573 1.00 95.75 199 ARG A N 1
ATOM 1496 C CA . ARG A 1 199 ? -11.855 1.807 38.515 1.00 95.75 199 ARG A CA 1
ATOM 1497 C C . ARG A 1 199 ? -12.858 0.892 39.203 1.00 95.75 199 ARG A C 1
ATOM 1499 O O . ARG A 1 199 ? -13.079 1.042 40.399 1.00 95.75 199 ARG A O 1
ATOM 1506 N N . SER A 1 200 ? -13.430 -0.058 38.470 1.00 94.38 200 SER A N 1
ATOM 1507 C CA . SER A 1 200 ? -14.397 -1.017 39.005 1.00 94.38 200 SER A CA 1
ATOM 1508 C C . SER A 1 200 ? -13.759 -1.962 40.023 1.00 94.38 200 SER A C 1
ATOM 1510 O O . SER A 1 200 ? -14.295 -2.115 41.118 1.00 94.38 200 SER A O 1
ATOM 1512 N N . ARG A 1 201 ? -12.560 -2.486 39.734 1.00 94.06 201 ARG A N 1
ATOM 1513 C CA . ARG A 1 201 ? -11.760 -3.264 40.697 1.00 94.06 201 ARG A CA 1
ATOM 1514 C C . ARG A 1 201 ? -11.385 -2.452 41.935 1.00 94.06 201 ARG A C 1
ATOM 1516 O O . ARG A 1 201 ? -11.479 -2.945 43.056 1.00 94.06 201 ARG A O 1
ATOM 1523 N N . LEU A 1 202 ? -10.986 -1.193 41.755 1.00 94.44 202 LEU A N 1
ATOM 1524 C CA . LEU A 1 202 ? -10.636 -0.321 42.877 1.00 94.44 202 LEU A CA 1
ATOM 1525 C C . LEU A 1 202 ? -11.860 0.034 43.738 1.00 94.44 202 LEU A C 1
ATOM 1527 O O . LEU A 1 202 ? -11.740 0.091 44.960 1.00 94.44 202 LEU A O 1
ATOM 1531 N N . ALA A 1 203 ? -13.031 0.215 43.124 1.00 94.19 203 ALA A N 1
ATOM 1532 C CA . ALA A 1 203 ? -14.300 0.401 43.823 1.00 94.19 203 ALA A CA 1
ATOM 1533 C C . ALA A 1 203 ? -14.733 -0.866 44.582 1.00 94.19 203 ALA A C 1
ATOM 1535 O O . ALA A 1 203 ? -15.214 -0.763 45.706 1.00 94.19 203 ALA A O 1
ATOM 1536 N N . ALA A 1 204 ? -14.507 -2.058 44.022 1.00 92.50 204 ALA A N 1
ATOM 1537 C CA . ALA A 1 204 ? -14.746 -3.322 44.722 1.00 92.50 204 ALA A CA 1
ATOM 1538 C C . ALA A 1 204 ? -13.800 -3.508 45.925 1.00 92.50 204 ALA A C 1
ATOM 1540 O O . ALA A 1 204 ? -14.222 -3.978 46.981 1.00 92.50 204 ALA A O 1
ATOM 1541 N N . PHE A 1 205 ? -12.531 -3.104 45.788 1.00 93.06 205 PHE A N 1
ATOM 1542 C CA . PHE A 1 205 ? -11.536 -3.157 46.864 1.00 93.06 205 PHE A CA 1
ATOM 1543 C C . PHE A 1 205 ? -11.791 -2.124 47.975 1.00 93.06 205 PHE A C 1
ATOM 1545 O O . PHE A 1 205 ? -11.621 -2.431 49.154 1.00 93.06 205 PHE A O 1
ATOM 1552 N N . SER A 1 206 ? -12.192 -0.904 47.608 1.00 93.31 206 SER A N 1
ATOM 1553 C CA . SER A 1 206 ? -12.476 0.204 48.526 1.00 93.31 206 SER A CA 1
ATOM 1554 C C . SER A 1 206 ? -13.835 0.835 48.192 1.00 93.31 206 SER A C 1
ATOM 1556 O O . SER A 1 206 ? -13.891 1.849 47.484 1.00 93.31 206 SER A O 1
ATOM 1558 N N . PRO A 1 207 ? -14.944 0.265 48.705 1.00 90.50 207 PRO A N 1
ATOM 1559 C CA . PRO A 1 207 ? -16.297 0.727 48.385 1.00 90.50 207 PRO A CA 1
ATOM 1560 C C . PRO A 1 207 ? -16.533 2.207 48.700 1.00 90.50 207 PRO A C 1
ATOM 1562 O O . PRO A 1 207 ? -17.194 2.902 47.923 1.00 90.50 207 PRO A O 1
ATOM 1565 N N . ASP A 1 208 ? -15.911 2.720 49.766 1.00 92.50 208 ASP A N 1
ATOM 1566 C CA . ASP A 1 208 ? -15.992 4.128 50.179 1.00 92.50 208 ASP A CA 1
ATOM 1567 C C . ASP A 1 208 ? -15.405 5.097 49.136 1.00 92.50 208 ASP A C 1
ATOM 1569 O O . ASP A 1 208 ? -15.738 6.281 49.118 1.00 92.50 208 ASP A O 1
ATOM 1573 N N . SER A 1 209 ? -14.549 4.603 48.232 1.00 88.88 209 SER A N 1
ATOM 1574 C CA . SER A 1 209 ? -13.914 5.400 47.172 1.00 88.88 209 SER A CA 1
ATOM 1575 C C . SER A 1 209 ? -14.701 5.413 45.855 1.00 88.88 209 SER A C 1
ATOM 1577 O O . SER A 1 209 ? -14.334 6.150 44.940 1.00 88.88 209 SER A O 1
ATOM 1579 N N . THR A 1 210 ? -15.791 4.645 45.734 1.00 90.75 210 THR A N 1
ATOM 1580 C CA . THR A 1 210 ? -16.550 4.479 44.474 1.00 90.75 210 THR A CA 1
ATOM 1581 C C . THR A 1 210 ? -16.998 5.813 43.873 1.00 90.75 210 THR A C 1
ATOM 1583 O O . THR A 1 210 ? -16.828 6.048 42.679 1.00 90.75 210 THR A O 1
ATOM 1586 N N . SER A 1 211 ? -17.505 6.731 44.700 1.00 89.25 211 SER A N 1
ATOM 1587 C CA . SER A 1 211 ? -17.970 8.051 44.251 1.00 89.25 211 SER A CA 1
ATOM 1588 C C . SER A 1 211 ? -16.846 8.920 43.674 1.00 89.25 211 SER A C 1
ATOM 1590 O O . SER A 1 211 ? -17.075 9.677 42.731 1.00 89.25 211 SER A O 1
ATOM 1592 N N . ALA A 1 212 ? -15.625 8.793 44.201 1.00 91.12 212 ALA A N 1
ATOM 1593 C CA . ALA A 1 212 ? -14.456 9.516 43.712 1.00 91.12 212 ALA A CA 1
ATOM 1594 C C . ALA A 1 212 ? -13.938 8.955 42.377 1.00 91.12 212 ALA A C 1
ATOM 1596 O O . ALA A 1 212 ? -13.330 9.696 41.601 1.00 91.12 212 ALA A O 1
ATOM 1597 N N . LEU A 1 213 ? -14.189 7.668 42.116 1.00 91.44 213 LEU A N 1
ATOM 1598 C CA . LEU A 1 213 ? -13.796 6.952 40.900 1.00 91.44 213 LEU A CA 1
ATOM 1599 C C . LEU A 1 213 ? -14.823 7.084 39.768 1.00 91.44 213 LEU A C 1
ATOM 1601 O O . LEU A 1 213 ? -14.477 6.844 38.613 1.00 91.44 213 LEU A O 1
ATOM 1605 N N . ASP A 1 214 ? -16.058 7.472 40.066 1.00 93.25 214 ASP A N 1
ATOM 1606 C CA . ASP A 1 214 ? -17.109 7.702 39.074 1.00 93.25 214 ASP A CA 1
ATOM 1607 C C . ASP A 1 214 ? -17.069 9.137 38.496 1.00 93.25 214 ASP A C 1
ATOM 1609 O O . ASP A 1 214 ? -16.217 9.964 38.841 1.00 93.25 214 ASP A O 1
ATOM 1613 N N . VAL A 1 215 ? -17.996 9.463 37.588 1.00 90.81 215 VAL A N 1
ATOM 1614 C CA . VAL A 1 215 ? -18.207 10.841 37.127 1.00 90.81 215 VAL A CA 1
ATOM 1615 C C . VAL A 1 215 ? -18.718 11.687 38.292 1.00 90.81 215 VAL A C 1
ATOM 1617 O O . VAL A 1 215 ? -19.865 11.543 38.728 1.00 90.81 215 VAL A O 1
ATOM 1620 N N . GLN A 1 216 ? -17.860 12.589 38.763 1.00 90.00 216 GLN A N 1
ATOM 1621 C CA . GLN A 1 216 ? -18.172 13.533 39.830 1.00 90.00 216 GLN A CA 1
ATOM 1622 C C . GLN A 1 216 ? -19.115 14.630 39.332 1.00 90.00 216 GLN A C 1
ATOM 1624 O O . GLN A 1 216 ? -18.844 15.268 38.311 1.00 90.00 216 GLN A O 1
ATOM 1629 N N . THR A 1 217 ? -20.178 14.904 40.090 1.00 88.31 217 THR A N 1
ATOM 1630 C CA . THR A 1 217 ? -21.158 15.954 39.768 1.00 88.31 217 THR A CA 1
ATOM 1631 C C . THR A 1 217 ? -20.493 17.319 39.591 1.00 88.31 217 THR A C 1
ATOM 1633 O O . THR A 1 217 ? -20.803 18.017 38.633 1.00 88.31 217 THR A O 1
ATOM 1636 N N . SER A 1 218 ? -19.488 17.645 40.409 1.00 90.75 218 SER A N 1
ATOM 1637 C CA . SER A 1 218 ? -18.716 18.893 40.310 1.00 90.75 218 SER A CA 1
ATOM 1638 C C . SER A 1 218 ? -18.015 19.079 38.958 1.00 90.75 218 SER A C 1
ATOM 1640 O O . SER A 1 218 ? -17.906 20.201 38.465 1.00 90.75 218 SER A O 1
ATOM 1642 N N . ARG A 1 219 ? -17.561 17.992 38.314 1.00 90.88 219 ARG A N 1
ATOM 1643 C CA . ARG A 1 219 ? -16.952 18.057 36.974 1.00 90.88 219 ARG A CA 1
ATOM 1644 C C . ARG A 1 219 ? -17.985 18.353 35.892 1.00 90.88 219 ARG A C 1
ATOM 1646 O O . ARG A 1 2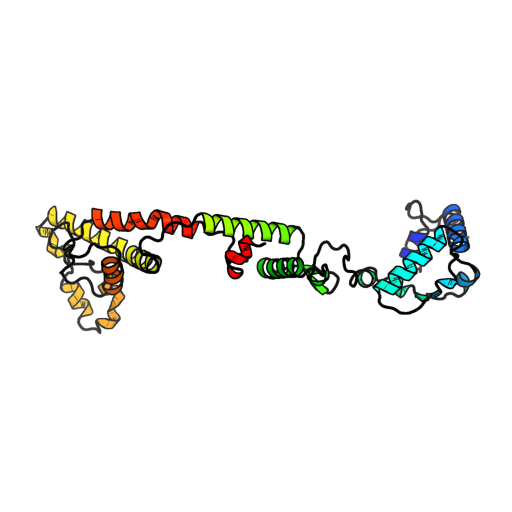19 ? -17.633 19.009 34.918 1.00 90.88 219 ARG A O 1
ATOM 1653 N N . ILE A 1 220 ? -19.221 17.882 36.063 1.00 89.94 220 ILE A N 1
ATOM 1654 C CA . ILE A 1 220 ? -20.339 18.190 35.161 1.00 89.94 220 ILE A CA 1
ATOM 1655 C C . ILE A 1 220 ? -20.796 19.633 35.388 1.00 89.94 220 ILE A C 1
ATOM 1657 O O . ILE A 1 220 ? -20.957 20.380 34.429 1.00 89.94 220 ILE A O 1
ATOM 1661 N N . GLU A 1 221 ? -20.948 20.053 36.646 1.00 92.81 221 GLU A N 1
ATOM 1662 C CA . GLU A 1 221 ? -21.326 21.421 37.020 1.00 92.81 221 GLU A CA 1
ATOM 1663 C C . GLU A 1 221 ? -20.374 22.455 36.407 1.00 92.81 221 GLU A C 1
ATOM 1665 O O . GLU A 1 221 ? -20.844 23.439 35.834 1.00 92.81 221 GLU A O 1
ATOM 1670 N N . ALA A 1 222 ? -19.063 22.181 36.422 1.00 92.44 222 ALA A N 1
ATOM 1671 C CA . ALA A 1 222 ? -18.033 23.051 35.853 1.00 92.44 222 ALA A CA 1
ATOM 1672 C C . ALA A 1 222 ? -18.215 23.355 34.355 1.00 92.44 222 ALA A C 1
ATOM 1674 O O . ALA A 1 222 ? -17.805 24.422 33.909 1.00 92.44 222 ALA A O 1
ATOM 1675 N N . ILE A 1 223 ? -18.831 22.446 33.590 1.00 91.81 223 ILE A N 1
ATOM 1676 C CA . ILE A 1 223 ? -19.084 22.624 32.149 1.00 91.81 223 ILE A CA 1
ATOM 1677 C C . ILE A 1 223 ? -20.565 22.884 31.825 1.00 91.81 223 ILE A C 1
ATOM 1679 O O . ILE A 1 223 ? -20.894 23.228 30.694 1.00 91.81 223 ILE A O 1
ATOM 1683 N N . SER A 1 224 ? -21.464 22.735 32.804 1.00 91.25 224 SER A N 1
ATOM 1684 C CA . SER A 1 224 ? -22.924 22.750 32.608 1.00 91.25 224 SER A CA 1
ATOM 1685 C C . SER A 1 224 ? -23.507 24.102 32.194 1.00 91.25 224 SER A C 1
ATOM 1687 O O . SER A 1 224 ? -24.552 24.141 31.548 1.00 91.25 224 SER A O 1
ATOM 1689 N N . ALA A 1 225 ? -22.842 25.203 32.554 1.00 91.88 225 ALA A N 1
ATOM 1690 C CA . ALA A 1 225 ? -23.245 26.554 32.166 1.00 91.88 225 ALA A CA 1
ATOM 1691 C C . ALA A 1 225 ? -22.847 26.902 30.718 1.00 91.88 225 ALA A C 1
ATOM 1693 O O . ALA A 1 225 ? -23.316 27.901 30.171 1.00 91.88 225 ALA A O 1
ATOM 1694 N N . GLU A 1 226 ? -21.979 26.097 30.101 1.00 92.06 226 GLU A N 1
ATOM 1695 C CA . GLU A 1 226 ? -21.535 26.254 28.719 1.00 92.06 226 GLU A CA 1
ATOM 1696 C C . GLU A 1 226 ? -22.343 25.359 27.760 1.00 92.06 226 GLU A C 1
ATOM 1698 O O . GLU A 1 226 ? -23.177 24.544 28.159 1.00 92.06 226 GLU A O 1
ATOM 1703 N N . ASN A 1 227 ? -22.094 25.485 26.454 1.00 91.62 227 ASN A N 1
ATOM 1704 C CA . ASN A 1 227 ? -22.683 24.579 25.473 1.00 91.62 227 ASN A CA 1
ATOM 1705 C C . ASN A 1 227 ? -22.012 23.194 25.549 1.00 91.62 227 ASN A C 1
ATOM 1707 O O . ASN A 1 227 ? -20.944 22.989 24.975 1.00 91.62 227 ASN A O 1
ATOM 1711 N N . LEU A 1 228 ? -22.670 22.226 26.195 1.00 90.25 228 LEU A N 1
ATOM 1712 C CA . LEU A 1 228 ? -22.163 20.856 26.367 1.00 90.25 228 LEU A CA 1
ATOM 1713 C C . LEU A 1 228 ? -21.831 20.140 25.050 1.00 90.25 228 LEU A C 1
ATOM 1715 O O . LEU A 1 228 ? -20.926 19.311 25.023 1.00 90.25 228 LEU A O 1
ATOM 1719 N N . SER A 1 229 ? -22.510 20.473 23.946 1.00 90.44 229 SER A N 1
ATOM 1720 C CA . SER A 1 229 ? -22.179 19.898 22.632 1.00 90.44 229 SER A CA 1
ATOM 1721 C C . SER A 1 229 ? -20.793 20.317 22.122 1.00 90.44 229 SER A C 1
ATOM 1723 O O . SER A 1 229 ? -20.215 19.621 21.294 1.00 90.44 229 SER A O 1
ATOM 1725 N N . ALA A 1 230 ? -20.237 21.412 22.650 1.00 92.25 230 ALA A N 1
ATOM 1726 C CA . ALA A 1 230 ? -18.889 21.890 22.355 1.00 92.25 230 ALA A CA 1
ATOM 1727 C C . ALA A 1 230 ? -17.828 21.397 23.362 1.00 92.25 230 ALA A C 1
ATOM 1729 O O . ALA A 1 230 ? -16.660 21.741 23.216 1.00 92.25 230 ALA A O 1
ATOM 1730 N N . LYS A 1 231 ? -18.210 20.596 24.368 1.00 93.06 231 LYS A N 1
ATOM 1731 C CA . LYS A 1 231 ? -17.335 20.081 25.444 1.00 93.06 231 LYS A CA 1
ATOM 1732 C C . LYS A 1 231 ? -16.964 18.609 25.256 1.00 93.06 231 LYS A C 1
ATOM 1734 O O . LYS A 1 231 ? -16.905 17.828 26.206 1.00 93.06 231 LYS A O 1
ATOM 1739 N N . GLY A 1 232 ? -16.790 18.207 23.997 1.00 91.25 232 GLY A N 1
ATOM 1740 C CA . GLY A 1 232 ? -16.539 16.816 23.621 1.00 91.25 232 GLY A CA 1
ATOM 1741 C C . GLY A 1 232 ? -15.303 16.233 24.307 1.00 91.25 232 GLY A C 1
ATOM 1742 O O . GLY A 1 232 ? -15.373 15.120 24.823 1.00 91.25 232 GLY A O 1
ATOM 1743 N N . ASP A 1 233 ? -14.217 17.002 24.387 1.00 92.81 233 ASP A N 1
ATOM 1744 C CA . ASP A 1 233 ? -12.947 16.556 24.968 1.00 92.81 233 ASP A CA 1
ATOM 1745 C C . ASP A 1 233 ? -13.044 16.355 26.488 1.00 92.81 233 ASP A C 1
ATOM 1747 O O . ASP A 1 233 ? -12.576 15.344 27.025 1.00 92.81 233 ASP A O 1
ATOM 1751 N N . GLU A 1 234 ? -13.707 17.270 27.205 1.00 93.62 234 GLU A N 1
ATOM 1752 C CA . GLU A 1 234 ? -13.924 17.141 28.647 1.00 93.62 234 GLU A CA 1
ATOM 1753 C C . GLU A 1 234 ? -14.825 15.947 28.976 1.00 93.62 234 GLU A C 1
ATOM 1755 O O . GLU A 1 234 ? -14.532 15.186 29.903 1.00 93.62 234 GLU A O 1
ATOM 1760 N N . ILE A 1 235 ? -15.889 15.750 28.192 1.00 93.69 235 ILE A N 1
ATOM 1761 C CA . ILE A 1 235 ? -16.807 14.618 28.347 1.00 93.69 235 ILE A CA 1
ATOM 1762 C C . ILE A 1 235 ? -16.091 13.304 28.007 1.00 93.69 235 ILE A C 1
ATOM 1764 O O . ILE A 1 235 ? -16.229 12.319 28.737 1.00 93.69 235 ILE A O 1
ATOM 1768 N N . ALA A 1 236 ? -15.255 13.284 26.965 1.00 95.25 236 ALA A N 1
ATOM 1769 C CA . ALA A 1 236 ? -14.444 12.128 26.594 1.00 95.25 236 ALA A CA 1
ATOM 1770 C C . ALA A 1 236 ? -13.471 11.716 27.710 1.00 95.25 236 ALA A C 1
ATOM 1772 O O . ALA A 1 236 ? -13.153 10.530 27.845 1.00 95.25 236 ALA A O 1
ATOM 1773 N N . ALA A 1 237 ? -13.022 12.658 28.548 1.00 94.69 237 ALA A N 1
ATOM 1774 C CA . ALA A 1 237 ? -12.141 12.387 29.681 1.00 94.69 237 ALA A CA 1
ATOM 1775 C C . ALA A 1 237 ? -12.822 11.612 30.828 1.00 94.69 237 ALA A C 1
ATOM 1777 O O . ALA A 1 237 ? -12.117 10.993 31.628 1.00 94.69 237 ALA A O 1
ATOM 1778 N N . TYR A 1 238 ? -14.153 11.605 30.916 1.00 94.81 238 TYR A N 1
ATOM 1779 C CA . TYR A 1 238 ? -14.885 10.830 31.922 1.00 94.81 238 TYR A CA 1
ATOM 1780 C C . TYR A 1 238 ? -14.811 9.310 31.655 1.00 94.81 238 TYR A C 1
ATOM 1782 O O . TYR A 1 238 ? -14.535 8.904 30.519 1.00 94.81 238 TYR A O 1
ATOM 1790 N N . PRO A 1 239 ? -15.047 8.462 32.679 1.00 95.00 239 PRO A N 1
ATOM 1791 C CA . PRO A 1 239 ? -15.238 7.023 32.500 1.00 95.00 239 PRO A CA 1
ATOM 1792 C C . PRO A 1 239 ? -16.226 6.690 31.374 1.00 95.00 239 PRO A C 1
ATOM 1794 O O . PRO A 1 239 ? -17.155 7.455 31.104 1.00 95.00 239 PRO A O 1
ATOM 1797 N N . ILE A 1 240 ? -16.034 5.543 30.714 1.00 95.88 240 ILE A N 1
ATOM 1798 C CA . ILE A 1 240 ? -16.915 5.112 29.615 1.00 95.88 240 ILE A CA 1
ATOM 1799 C C . ILE A 1 240 ? -18.322 4.734 30.100 1.00 95.88 240 ILE A C 1
ATOM 1801 O O . ILE A 1 240 ? -19.285 4.859 29.350 1.00 95.88 240 ILE A O 1
ATOM 1805 N N . ALA A 1 241 ? -18.445 4.314 31.356 1.00 95.56 241 ALA A N 1
ATOM 1806 C CA . ALA A 1 241 ? -19.698 4.001 32.023 1.00 95.56 241 ALA A CA 1
ATOM 1807 C C . ALA A 1 241 ? -19.593 4.320 33.518 1.00 95.56 241 ALA A C 1
ATOM 1809 O O . ALA A 1 241 ? -18.501 4.564 34.037 1.00 95.56 241 ALA A O 1
ATOM 1810 N N . ARG A 1 242 ? -20.743 4.333 34.198 1.00 93.31 242 ARG A N 1
ATOM 1811 C CA . ARG A 1 242 ? -20.821 4.579 35.642 1.00 93.31 242 ARG A CA 1
ATOM 1812 C C . ARG A 1 242 ? -20.113 3.469 36.413 1.00 93.31 242 ARG A C 1
ATOM 1814 O O . ARG A 1 242 ? -20.262 2.295 36.083 1.00 93.31 242 ARG A O 1
ATOM 1821 N N . ILE A 1 243 ? -19.381 3.844 37.457 1.00 93.12 243 ILE A N 1
ATOM 1822 C CA . ILE A 1 243 ? -18.663 2.892 38.312 1.00 93.12 243 ILE A CA 1
ATOM 1823 C C . ILE A 1 243 ? -19.591 2.424 39.433 1.00 93.12 243 ILE A C 1
ATOM 1825 O O . ILE A 1 243 ? -19.954 3.197 40.314 1.00 93.12 243 ILE A O 1
ATOM 1829 N N . THR A 1 244 ? -19.981 1.150 39.398 1.00 84.12 244 THR A N 1
ATOM 1830 C CA . THR A 1 244 ? -20.925 0.545 40.358 1.00 84.12 244 THR A CA 1
ATOM 1831 C C . THR A 1 244 ? -20.261 -0.443 41.323 1.00 84.12 244 THR A C 1
ATOM 1833 O O . THR A 1 244 ? -20.940 -1.021 42.168 1.00 84.12 244 THR A O 1
ATOM 1836 N N . GLY A 1 245 ? -18.946 -0.663 41.190 1.00 80.75 245 GLY A N 1
ATOM 1837 C CA . GLY A 1 245 ? -18.203 -1.694 41.925 1.00 80.75 245 GLY A CA 1
ATOM 1838 C C . GLY A 1 245 ? -18.360 -3.110 41.358 1.00 80.75 245 GLY A C 1
ATOM 1839 O O . GLY A 1 245 ? -17.787 -4.044 41.904 1.00 80.75 245 GLY A O 1
ATOM 1840 N N . GLN A 1 246 ? -19.116 -3.281 40.267 1.00 87.44 246 GLN A N 1
ATOM 1841 C CA . GLN A 1 246 ? -19.150 -4.524 39.495 1.00 87.44 246 GLN A CA 1
ATOM 1842 C C . GLN A 1 246 ? -18.013 -4.525 38.470 1.00 87.44 246 GLN A C 1
ATOM 1844 O O . GLN A 1 246 ? -17.826 -3.538 37.766 1.00 87.44 246 GLN A O 1
ATOM 1849 N N . GLU A 1 247 ? -17.287 -5.635 38.343 1.00 88.44 247 GLU A N 1
ATOM 1850 C CA . GLU A 1 247 ? -16.182 -5.783 37.376 1.00 88.44 247 GLU A CA 1
ATOM 1851 C C . GLU A 1 247 ? -16.658 -6.039 35.930 1.00 88.44 247 GLU A C 1
ATOM 1853 O O . GLU A 1 247 ? -15.855 -6.320 35.039 1.00 88.44 247 GLU A O 1
ATOM 1858 N N . GLU A 1 248 ? -17.962 -5.916 35.678 1.00 94.25 248 GLU A N 1
ATOM 1859 C CA . GLU A 1 248 ? -18.581 -6.102 34.369 1.00 94.25 248 GLU A CA 1
ATOM 1860 C C . GLU A 1 248 ? -19.240 -4.807 33.883 1.00 94.25 248 GLU A C 1
ATOM 1862 O O . GLU A 1 248 ? -19.909 -4.099 34.638 1.00 94.25 248 GLU A O 1
ATOM 1867 N N . LEU A 1 249 ? -19.091 -4.514 32.592 1.00 95.12 249 LEU A N 1
ATOM 1868 C CA . LEU A 1 249 ? -19.779 -3.409 31.937 1.00 95.12 249 LEU A CA 1
ATOM 1869 C C . LEU A 1 249 ? -21.193 -3.839 31.526 1.00 95.12 249 LEU A C 1
ATOM 1871 O O . LEU A 1 249 ? -21.341 -4.751 30.715 1.00 95.12 249 LEU A O 1
ATOM 1875 N N . ASP A 1 250 ? -22.227 -3.150 32.011 1.00 94.88 250 ASP A N 1
ATOM 1876 C CA . ASP A 1 250 ? -23.614 -3.365 31.579 1.00 94.88 250 ASP A CA 1
ATOM 1877 C C . ASP A 1 250 ? -23.850 -2.804 30.164 1.00 94.88 250 ASP A C 1
ATOM 1879 O O . ASP A 1 250 ? -23.818 -1.596 29.930 1.00 94.88 250 ASP A O 1
ATOM 1883 N N . LEU A 1 251 ? -24.125 -3.695 29.209 1.00 94.44 251 LEU A N 1
ATOM 1884 C CA . LEU A 1 251 ? -24.380 -3.372 27.803 1.00 94.44 251 LEU A CA 1
ATOM 1885 C C . LEU A 1 251 ? -25.780 -2.793 27.556 1.00 94.44 251 LEU A C 1
ATOM 1887 O O . LEU A 1 251 ? -26.065 -2.365 26.430 1.00 94.44 251 LEU A O 1
ATOM 1891 N N . THR A 1 252 ? -26.664 -2.828 28.553 1.00 91.44 252 THR A N 1
ATOM 1892 C CA . THR A 1 252 ? -28.020 -2.259 28.509 1.00 91.44 252 THR A CA 1
ATOM 1893 C C . THR A 1 252 ? -28.079 -0.841 29.077 1.00 91.44 252 THR A C 1
ATOM 1895 O O . THR A 1 252 ? -29.009 -0.096 28.762 1.00 91.44 252 THR A O 1
ATOM 1898 N N . ALA A 1 253 ? -27.069 -0.451 29.858 1.00 91.88 253 ALA A N 1
ATOM 1899 C CA . ALA A 1 253 ? -26.942 0.881 30.426 1.00 91.88 253 ALA A CA 1
ATOM 1900 C C . ALA A 1 253 ? -26.440 1.915 29.402 1.00 91.88 253 ALA A C 1
ATOM 1902 O O . ALA A 1 253 ? -25.877 1.592 28.353 1.00 91.88 253 ALA A O 1
ATOM 1903 N N . ALA A 1 254 ? -26.639 3.194 29.727 1.00 92.12 254 ALA A N 1
ATOM 1904 C CA . ALA A 1 254 ? -26.076 4.289 28.952 1.00 92.12 254 ALA A CA 1
ATOM 1905 C C . ALA A 1 254 ? -24.554 4.359 29.140 1.00 92.12 254 ALA A C 1
ATOM 1907 O O . ALA A 1 254 ? -24.039 4.283 30.256 1.00 92.12 254 ALA A O 1
ATOM 1908 N N . ILE A 1 255 ? -23.854 4.567 28.032 1.00 95.56 255 ILE A N 1
ATOM 1909 C CA . ILE A 1 255 ? -22.415 4.819 27.990 1.00 95.56 255 ILE A CA 1
ATOM 1910 C C . ILE A 1 255 ? -22.146 6.304 27.774 1.00 95.56 255 ILE A C 1
ATOM 1912 O O . ILE A 1 255 ? -23.025 7.068 27.368 1.00 95.56 255 ILE A O 1
ATOM 1916 N N . ASN A 1 256 ? -20.908 6.707 28.020 1.00 95.69 256 ASN A N 1
ATOM 1917 C CA . ASN A 1 256 ? -20.435 8.056 27.782 1.00 95.69 256 ASN A CA 1
ATOM 1918 C C . ASN A 1 256 ? -20.726 8.487 26.326 1.00 95.69 256 ASN A C 1
ATOM 1920 O O . ASN A 1 256 ? -20.268 7.820 25.390 1.00 95.69 256 ASN A O 1
ATOM 1924 N N . PRO A 1 257 ? -21.455 9.601 26.113 1.00 95.12 257 PRO A N 1
ATOM 1925 C CA . PRO A 1 257 ? -21.892 10.016 24.783 1.00 95.12 257 PRO A CA 1
ATOM 1926 C C . PRO A 1 257 ? -20.733 10.342 23.835 1.00 95.12 257 PRO A C 1
ATOM 1928 O O . PRO A 1 257 ? -20.880 10.141 22.632 1.00 95.12 257 PRO A O 1
ATOM 1931 N N . ALA A 1 258 ? -19.571 10.764 24.350 1.00 96.38 258 ALA A N 1
ATOM 1932 C CA . ALA A 1 258 ? -18.386 11.025 23.527 1.00 96.38 258 ALA A CA 1
ATOM 1933 C C . ALA A 1 258 ? -17.825 9.757 22.854 1.00 96.38 258 ALA A C 1
ATOM 1935 O O . ALA A 1 258 ? -17.151 9.843 21.831 1.00 96.38 258 ALA A O 1
ATOM 1936 N N . TRP A 1 259 ? -18.129 8.581 23.412 1.00 97.38 259 TRP A N 1
ATOM 1937 C CA . TRP A 1 259 ? -17.634 7.279 22.957 1.00 97.38 259 TRP A CA 1
ATOM 1938 C C . TRP A 1 259 ? -18.741 6.387 22.377 1.00 97.38 259 TRP A C 1
ATOM 1940 O O . TRP A 1 259 ? -18.488 5.250 21.971 1.00 97.38 259 TRP A O 1
ATOM 1950 N N . ALA A 1 260 ? -19.985 6.878 22.341 1.00 96.50 260 ALA A N 1
ATOM 1951 C CA . ALA A 1 260 ? -21.149 6.056 22.037 1.00 96.50 260 ALA A CA 1
ATOM 1952 C C . ALA A 1 260 ? -21.163 5.518 20.601 1.00 96.50 260 ALA A C 1
ATOM 1954 O O . ALA A 1 260 ? -21.582 4.383 20.366 1.00 96.50 260 ALA A O 1
ATOM 1955 N N . ALA A 1 261 ? -20.675 6.311 19.644 1.00 96.44 261 ALA A N 1
ATOM 1956 C CA . ALA A 1 261 ? -20.605 5.912 18.243 1.00 96.44 261 ALA A CA 1
ATOM 1957 C C . ALA A 1 261 ? -19.619 4.751 18.036 1.00 96.44 261 ALA A C 1
ATOM 1959 O O . ALA A 1 261 ? -19.973 3.734 17.443 1.00 96.44 261 ALA A O 1
ATOM 1960 N N . GLN A 1 262 ? -18.407 4.869 18.581 1.00 97.94 262 GLN A N 1
ATOM 1961 C CA . GLN A 1 262 ? -17.365 3.847 18.509 1.00 97.94 262 GLN A CA 1
ATOM 1962 C C . GLN A 1 262 ? -17.817 2.576 19.231 1.00 97.94 262 GLN A C 1
ATOM 1964 O O . GLN A 1 262 ? -17.673 1.472 18.710 1.00 97.94 262 GLN A O 1
ATOM 1969 N N . PHE A 1 263 ? -18.425 2.718 20.412 1.00 97.38 263 PHE A N 1
ATOM 1970 C CA . PHE A 1 263 ? -18.883 1.563 21.177 1.00 97.38 263 PHE A CA 1
ATOM 1971 C C . PHE A 1 263 ? -19.984 0.799 20.447 1.00 97.38 263 PHE A C 1
ATOM 1973 O O . PHE A 1 263 ? -19.979 -0.429 20.445 1.00 97.38 263 PHE A O 1
ATOM 1980 N N . LYS A 1 264 ? -20.897 1.509 19.773 1.00 96.25 264 LYS A N 1
ATOM 1981 C CA . LYS A 1 264 ? -21.921 0.891 18.928 1.00 96.25 264 LYS A CA 1
ATOM 1982 C C . LYS A 1 264 ? -21.295 0.040 17.819 1.00 96.25 264 LYS A C 1
ATOM 1984 O O . LYS A 1 264 ? -21.737 -1.088 17.628 1.00 96.25 264 LYS A O 1
ATOM 1989 N N . VAL A 1 265 ? -20.250 0.535 17.149 1.00 97.50 265 VAL A N 1
ATOM 1990 C CA . VAL A 1 265 ? -19.536 -0.213 16.095 1.00 97.50 265 VAL A CA 1
ATOM 1991 C C . VAL A 1 265 ? -18.966 -1.525 16.637 1.00 97.50 265 VAL A C 1
ATOM 1993 O O . VAL A 1 265 ? -19.187 -2.578 16.040 1.00 97.50 265 VAL A O 1
ATOM 1996 N N . VAL A 1 266 ? -18.277 -1.485 17.783 1.00 97.06 266 VAL A N 1
ATOM 1997 C CA . VAL A 1 266 ? -17.712 -2.701 18.394 1.00 97.06 266 VAL A CA 1
ATOM 1998 C C . VAL A 1 266 ? -18.819 -3.638 18.877 1.00 97.06 266 VAL A C 1
ATOM 2000 O O . VAL A 1 266 ? -18.764 -4.835 18.612 1.00 97.06 266 VAL A O 1
ATOM 2003 N N . LYS A 1 267 ? -19.858 -3.108 19.532 1.00 95.25 267 LYS A N 1
ATOM 2004 C CA . LYS A 1 267 ? -20.979 -3.897 20.056 1.00 95.25 267 LYS A CA 1
ATOM 2005 C C . LYS A 1 267 ? -21.738 -4.635 18.954 1.00 95.25 267 LYS A C 1
ATOM 2007 O O . LYS A 1 267 ? -22.058 -5.802 19.126 1.00 95.25 267 LYS A O 1
ATOM 2012 N N . GLU A 1 268 ? -22.036 -3.976 17.839 1.00 94.81 268 GLU A N 1
ATOM 2013 C CA . GLU A 1 268 ? -22.803 -4.583 16.743 1.00 94.81 268 GLU A CA 1
ATOM 2014 C C . GLU A 1 268 ? -22.022 -5.656 15.977 1.00 94.81 268 GLU A C 1
ATOM 2016 O O . GLU A 1 268 ? -22.639 -6.547 15.397 1.00 94.81 268 GLU A O 1
ATOM 2021 N N . ALA A 1 269 ? -20.691 -5.559 15.938 1.00 95.25 269 ALA A N 1
ATOM 2022 C CA . ALA A 1 269 ? -19.857 -6.481 15.174 1.00 95.25 269 ALA A CA 1
ATOM 2023 C C . ALA A 1 269 ? -19.275 -7.621 16.021 1.00 95.25 269 ALA A C 1
ATOM 2025 O O . ALA A 1 269 ? -19.266 -8.761 15.569 1.00 95.25 269 ALA A O 1
ATOM 2026 N N . ALA A 1 270 ? -18.780 -7.314 17.223 1.00 94.00 270 ALA A N 1
ATOM 2027 C CA . ALA A 1 270 ? -17.906 -8.201 17.990 1.00 94.00 270 ALA A CA 1
ATOM 2028 C C . ALA A 1 270 ? -18.535 -8.772 19.268 1.00 94.00 270 ALA A C 1
ATOM 2030 O O . ALA A 1 270 ? -17.968 -9.683 19.869 1.00 94.00 270 ALA A O 1
ATOM 2031 N N . VAL A 1 271 ? -19.686 -8.253 19.705 1.00 94.12 271 VAL A N 1
ATOM 2032 C CA . VAL A 1 271 ? -20.381 -8.745 20.901 1.00 94.12 271 VAL A CA 1
ATOM 2033 C C . VAL A 1 271 ? -21.516 -9.678 20.492 1.00 94.12 271 VAL A C 1
ATOM 2035 O O . VAL A 1 271 ? -22.344 -9.342 19.648 1.00 94.12 271 VAL A O 1
ATOM 2038 N N . GLU A 1 272 ? -21.575 -10.852 21.121 1.00 91.44 272 GLU A N 1
ATOM 2039 C CA . GLU A 1 272 ? -22.617 -11.849 20.866 1.00 91.44 272 GLU A CA 1
ATOM 2040 C C . GLU A 1 272 ? -24.029 -11.294 21.110 1.00 91.44 272 GLU A C 1
ATOM 2042 O O . GLU A 1 272 ? -24.301 -10.595 22.095 1.00 91.44 272 GLU A O 1
ATOM 2047 N N . ALA A 1 273 ? -24.960 -11.643 20.221 1.00 90.38 273 ALA A N 1
ATOM 2048 C CA . ALA A 1 273 ? -26.342 -11.198 20.319 1.00 90.38 273 ALA A CA 1
ATOM 2049 C C . ALA A 1 273 ? -26.988 -11.661 21.638 1.00 90.38 273 ALA A C 1
ATOM 2051 O O . ALA A 1 273 ? -26.941 -12.832 22.002 1.00 90.38 273 ALA A O 1
ATOM 2052 N N . GLY A 1 274 ? -27.629 -10.730 22.350 1.00 89.81 274 GLY A N 1
ATOM 2053 C CA . GLY A 1 274 ? -28.297 -11.008 23.626 1.00 89.81 274 GLY A CA 1
ATOM 2054 C C . GLY A 1 274 ? -27.383 -10.971 24.856 1.00 89.81 274 GLY A C 1
ATOM 2055 O O . GLY A 1 274 ? -27.895 -11.033 25.977 1.00 89.81 274 GLY A O 1
ATOM 2056 N N . LYS A 1 275 ? -26.065 -10.803 24.681 1.00 94.62 275 LYS A N 1
ATOM 2057 C CA . LYS A 1 275 ? -25.136 -10.587 25.793 1.00 94.62 275 LYS A CA 1
ATOM 2058 C C . LYS A 1 275 ? -25.463 -9.271 26.509 1.00 94.62 275 LYS A C 1
ATOM 2060 O O . LYS A 1 275 ? -25.659 -8.233 25.876 1.00 94.62 275 LYS A O 1
ATOM 2065 N N . LYS A 1 276 ? -25.571 -9.334 27.840 1.00 94.56 276 LYS A N 1
ATOM 2066 C CA . LYS A 1 276 ? -25.994 -8.203 28.689 1.00 94.56 276 LYS A CA 1
ATOM 2067 C C . LYS A 1 276 ? -24.841 -7.510 29.393 1.00 94.56 276 LYS A C 1
ATOM 2069 O O . LYS A 1 276 ? -24.961 -6.331 29.694 1.00 94.56 276 LYS A O 1
ATOM 2074 N N . THR A 1 277 ? -23.746 -8.218 29.635 1.00 95.44 277 THR A N 1
ATOM 2075 C CA . THR A 1 277 ? -22.570 -7.674 30.306 1.00 95.44 277 THR A CA 1
ATOM 2076 C C . THR A 1 277 ? -21.301 -8.020 29.540 1.00 95.44 277 THR A C 1
ATOM 2078 O O . THR A 1 277 ? -21.275 -8.968 28.753 1.00 95.44 277 THR A O 1
ATOM 2081 N N . LEU A 1 278 ? -20.261 -7.213 29.726 1.00 96.44 278 LEU A N 1
ATOM 2082 C CA . LEU A 1 278 ? -18.958 -7.401 29.102 1.00 96.44 278 LEU A CA 1
ATOM 2083 C C . LEU A 1 278 ? -17.863 -7.355 30.167 1.00 96.44 278 LEU A C 1
ATOM 2085 O O . LEU A 1 278 ? -17.732 -6.363 30.886 1.00 96.44 278 LEU A O 1
ATOM 2089 N N . THR A 1 279 ? -17.077 -8.422 30.257 1.00 96.06 279 THR A N 1
ATOM 2090 C CA . THR A 1 279 ? -15.946 -8.531 31.189 1.00 96.06 279 THR A CA 1
ATOM 2091 C C . THR A 1 279 ? -14.646 -8.004 30.569 1.00 96.06 279 THR A C 1
ATOM 2093 O O . THR A 1 279 ? -14.541 -7.844 29.349 1.00 96.06 279 THR A O 1
ATOM 2096 N N . GLU A 1 280 ? -13.614 -7.778 31.391 1.00 95.31 280 GLU A N 1
ATOM 2097 C CA . GLU A 1 280 ? -12.268 -7.431 30.898 1.00 95.31 280 GLU A CA 1
ATOM 2098 C C . GLU A 1 280 ? -11.698 -8.539 29.994 1.00 95.31 280 GLU A C 1
ATOM 2100 O O . GLU A 1 280 ? -11.068 -8.255 28.974 1.00 95.31 280 GLU A O 1
ATOM 2105 N N . ALA A 1 281 ? -11.991 -9.803 30.319 1.00 96.31 281 ALA A N 1
ATOM 2106 C CA . ALA A 1 281 ? -11.603 -10.955 29.511 1.00 96.31 281 ALA A CA 1
ATOM 2107 C C . ALA A 1 281 ? -12.307 -10.969 28.144 1.00 96.31 281 ALA A C 1
ATOM 2109 O O . ALA A 1 281 ? -11.661 -11.236 27.133 1.00 96.31 281 ALA A O 1
ATOM 2110 N N . ASP A 1 282 ? -13.600 -10.629 28.092 1.00 96.50 282 ASP A N 1
ATOM 2111 C CA . ASP A 1 282 ? -14.333 -10.509 26.827 1.00 96.50 282 ASP A CA 1
ATOM 2112 C C . ASP A 1 282 ? -13.752 -9.405 25.941 1.00 96.50 282 ASP A C 1
ATOM 2114 O O . ASP A 1 282 ? -13.560 -9.603 24.742 1.00 96.50 282 ASP A O 1
ATOM 2118 N N . TRP A 1 283 ? -13.445 -8.245 26.532 1.00 97.00 283 TRP A N 1
ATOM 2119 C CA . TRP A 1 283 ? -12.826 -7.136 25.808 1.00 97.00 283 TRP A CA 1
ATOM 2120 C C . TRP A 1 283 ? -11.463 -7.542 25.231 1.00 97.00 283 TRP A C 1
ATOM 2122 O O . TRP A 1 283 ? -11.212 -7.347 24.041 1.00 97.00 283 TRP A O 1
ATOM 2132 N N . ALA A 1 284 ? -10.617 -8.194 26.034 1.00 96.69 284 ALA A N 1
ATOM 2133 C CA . ALA A 1 284 ? -9.331 -8.715 25.576 1.00 96.69 284 ALA A CA 1
ATOM 2134 C C . ALA A 1 284 ? -9.482 -9.776 24.469 1.00 96.69 284 ALA A C 1
ATOM 2136 O O . ALA A 1 284 ? -8.695 -9.785 23.520 1.00 96.69 284 ALA A O 1
ATOM 2137 N N . ALA A 1 285 ? -10.499 -10.640 24.553 1.00 96.38 285 ALA A N 1
ATOM 2138 C CA . ALA A 1 285 ? -10.785 -11.648 23.535 1.00 96.38 285 ALA A CA 1
ATOM 2139 C C . ALA A 1 285 ? -11.199 -11.022 22.194 1.00 96.38 285 ALA A C 1
ATOM 2141 O O . ALA A 1 285 ? -10.755 -11.495 21.150 1.00 96.38 285 ALA A O 1
ATOM 2142 N N . ILE A 1 286 ? -11.983 -9.936 22.207 1.00 96.00 286 ILE A N 1
ATOM 2143 C CA . ILE A 1 286 ? -12.284 -9.150 20.997 1.00 96.00 286 ILE A CA 1
ATOM 2144 C C . ILE A 1 286 ? -10.983 -8.587 20.408 1.00 96.00 286 ILE A C 1
ATOM 2146 O O . ILE A 1 286 ? -10.717 -8.772 19.222 1.00 96.00 286 ILE A O 1
ATOM 2150 N N . GLY A 1 287 ? -10.137 -7.975 21.245 1.00 95.62 287 GLY A N 1
ATOM 2151 C CA . GLY A 1 287 ? -8.834 -7.445 20.837 1.00 95.62 287 GLY A CA 1
ATOM 2152 C C . GLY A 1 287 ? -7.927 -8.487 20.172 1.00 95.62 287 GLY A C 1
ATOM 2153 O O . GLY A 1 287 ? -7.270 -8.203 19.169 1.00 95.62 287 GLY A O 1
ATOM 2154 N N . ALA A 1 288 ? -7.921 -9.713 20.698 1.00 96.00 288 ALA A N 1
ATOM 2155 C CA . ALA A 1 288 ? -7.103 -10.810 20.187 1.00 96.00 288 ALA A CA 1
ATOM 2156 C C . ALA A 1 288 ? -7.486 -11.243 18.760 1.00 96.00 288 ALA A C 1
ATOM 2158 O O . ALA A 1 288 ? -6.610 -11.656 17.999 1.00 96.00 288 ALA A O 1
ATOM 2159 N N . GLN A 1 289 ? -8.756 -11.101 18.360 1.00 95.69 289 GLN A N 1
ATOM 2160 C CA . GLN A 1 289 ? -9.212 -11.451 17.007 1.00 95.69 289 GLN A CA 1
ATOM 2161 C C . GLN A 1 289 ? -8.548 -10.586 15.927 1.00 95.69 289 GLN A C 1
ATOM 2163 O O . GLN A 1 289 ? -8.382 -11.027 14.792 1.00 95.69 289 GLN A O 1
ATOM 2168 N N . PHE A 1 290 ? -8.114 -9.370 16.270 1.00 95.56 290 PHE A N 1
ATOM 2169 C CA . PHE A 1 290 ? -7.498 -8.451 15.314 1.00 95.56 290 PHE A CA 1
ATOM 2170 C C . PHE A 1 290 ? -6.031 -8.767 15.006 1.00 95.56 290 PHE A C 1
ATOM 2172 O O . PHE A 1 290 ? -5.499 -8.245 14.026 1.00 95.56 290 PHE A O 1
ATOM 2179 N N . ALA A 1 291 ? -5.353 -9.580 15.823 1.00 94.00 291 ALA A N 1
ATOM 2180 C CA . ALA A 1 291 ? -3.897 -9.726 15.779 1.00 94.00 291 ALA A CA 1
ATOM 2181 C C . ALA A 1 291 ? -3.386 -10.224 14.416 1.00 94.00 291 ALA A C 1
ATOM 2183 O O . ALA A 1 291 ? -2.467 -9.633 13.855 1.00 94.00 291 ALA A O 1
ATOM 2184 N N . ALA A 1 292 ? -4.015 -11.258 13.850 1.00 95.44 292 ALA A N 1
ATOM 2185 C CA . ALA A 1 292 ? -3.608 -11.807 12.556 1.00 95.44 292 ALA A CA 1
ATOM 2186 C C . ALA A 1 292 ? -3.807 -10.791 11.419 1.00 95.44 292 ALA A C 1
ATOM 2188 O O . ALA A 1 292 ? -2.891 -10.546 10.638 1.00 95.44 292 ALA A O 1
ATOM 2189 N N . TYR A 1 293 ? -4.982 -10.160 11.356 1.00 96.31 293 TYR A N 1
ATOM 2190 C CA . TYR A 1 293 ? -5.321 -9.207 10.296 1.00 96.31 293 TYR A CA 1
ATOM 2191 C C . TYR A 1 293 ? -4.490 -7.922 10.371 1.00 96.31 293 TYR A C 1
ATOM 2193 O O . TYR A 1 293 ? -4.007 -7.430 9.354 1.00 96.31 293 TYR A O 1
ATOM 2201 N N . THR A 1 294 ? -4.269 -7.393 11.577 1.00 95.25 294 THR A N 1
ATOM 2202 C CA . THR A 1 294 ? -3.418 -6.209 11.771 1.00 95.25 294 THR A CA 1
ATOM 2203 C C . THR A 1 294 ? -1.957 -6.501 11.440 1.00 95.25 294 THR A C 1
ATOM 2205 O O . THR A 1 294 ? -1.317 -5.671 10.797 1.00 95.25 294 THR A O 1
ATOM 2208 N N . ALA A 1 295 ? -1.447 -7.687 11.793 1.00 96.00 295 ALA A N 1
ATOM 2209 C CA . ALA A 1 295 ? -0.106 -8.122 11.408 1.00 96.00 295 ALA A CA 1
ATOM 2210 C C . ALA A 1 295 ? 0.035 -8.275 9.885 1.00 96.00 295 ALA A C 1
ATOM 2212 O O . ALA A 1 295 ? 0.993 -7.759 9.313 1.00 96.00 295 ALA A O 1
ATOM 2213 N N . TRP A 1 296 ? -0.937 -8.909 9.218 1.00 96.69 296 TRP A N 1
ATOM 2214 C CA . TRP A 1 296 ? -0.957 -9.023 7.757 1.00 96.69 296 TRP A CA 1
ATOM 2215 C C . TRP A 1 296 ? -0.984 -7.648 7.077 1.00 96.69 296 TRP A C 1
ATOM 2217 O O . TRP A 1 296 ? -0.176 -7.387 6.188 1.00 96.69 296 TRP A O 1
ATOM 2227 N N . LYS A 1 297 ? -1.838 -6.722 7.536 1.00 94.81 297 LYS A N 1
ATOM 2228 C CA . LYS A 1 297 ? -1.869 -5.350 7.005 1.00 94.81 297 LYS A CA 1
ATOM 2229 C C . LYS A 1 297 ? -0.563 -4.591 7.214 1.00 94.81 297 LYS A C 1
ATOM 2231 O O . LYS A 1 297 ? -0.146 -3.855 6.325 1.00 94.81 297 LYS A O 1
ATOM 2236 N N . ALA A 1 298 ? 0.074 -4.750 8.371 1.00 95.00 298 ALA A N 1
ATOM 2237 C CA . ALA A 1 298 ? 1.356 -4.112 8.662 1.00 95.00 298 ALA A CA 1
ATOM 2238 C C . ALA A 1 298 ? 2.504 -4.686 7.814 1.00 95.00 298 ALA A C 1
ATOM 2240 O O . ALA A 1 298 ? 3.460 -3.973 7.525 1.00 95.00 298 ALA A O 1
ATOM 2241 N N . ALA A 1 299 ? 2.394 -5.946 7.388 1.00 95.88 299 ALA A N 1
ATOM 2242 C CA . ALA A 1 299 ? 3.350 -6.618 6.512 1.00 95.88 299 ALA A CA 1
ATOM 2243 C C . ALA A 1 299 ? 3.139 -6.322 5.013 1.00 95.88 299 ALA A C 1
ATOM 2245 O O . ALA A 1 299 ? 3.727 -7.003 4.174 1.00 95.88 299 ALA A O 1
ATOM 2246 N N . LYS A 1 300 ? 2.302 -5.334 4.659 1.00 95.69 300 LYS A N 1
ATOM 2247 C CA . LYS A 1 300 ? 2.037 -4.965 3.264 1.00 95.69 300 LYS A CA 1
ATOM 2248 C C . LYS A 1 300 ? 3.319 -4.555 2.541 1.00 95.69 300 LYS A C 1
ATOM 2250 O O . LYS A 1 300 ? 4.021 -3.643 2.972 1.00 95.69 300 LYS A O 1
ATOM 2255 N N . ALA A 1 301 ? 3.575 -5.211 1.415 1.00 94.81 301 ALA A N 1
ATOM 2256 C CA . ALA A 1 301 ? 4.733 -4.995 0.558 1.00 94.81 301 ALA A CA 1
ATOM 2257 C C . ALA A 1 301 ? 4.298 -4.858 -0.911 1.00 94.81 301 ALA A C 1
ATOM 2259 O O . ALA A 1 301 ? 3.161 -5.186 -1.250 1.00 94.81 301 ALA A O 1
ATOM 2260 N N . GLY A 1 302 ? 5.179 -4.339 -1.774 1.00 92.81 302 GLY A N 1
ATOM 2261 C CA . GLY A 1 302 ? 4.854 -4.157 -3.192 1.00 92.81 302 GLY A CA 1
ATOM 2262 C C . GLY A 1 302 ? 3.887 -2.996 -3.471 1.00 92.81 302 GLY A C 1
ATOM 2263 O O . GLY A 1 302 ? 3.086 -3.043 -4.401 1.00 92.81 302 GLY A O 1
ATOM 2264 N N . VAL A 1 303 ? 3.901 -1.943 -2.647 1.00 92.31 303 VAL A N 1
ATOM 2265 C CA . VAL A 1 303 ? 2.937 -0.823 -2.748 1.00 92.31 303 VAL A CA 1
ATOM 2266 C C . VAL A 1 303 ? 3.077 -0.067 -4.077 1.00 92.31 303 VAL A C 1
ATOM 2268 O O . VAL A 1 303 ? 2.105 0.486 -4.587 1.00 92.31 303 VAL A O 1
ATOM 2271 N N . SER A 1 304 ? 4.270 -0.081 -4.676 1.00 91.00 304 SER A N 1
ATOM 2272 C CA . SER A 1 304 ? 4.549 0.570 -5.963 1.00 91.00 304 SER A CA 1
ATOM 2273 C C . SER A 1 304 ? 3.770 -0.031 -7.145 1.00 91.00 304 SER A C 1
ATOM 2275 O O . SER A 1 304 ? 3.542 0.654 -8.147 1.00 91.00 304 SER A O 1
ATOM 2277 N N . VAL A 1 305 ? 3.330 -1.287 -7.026 1.00 94.31 305 VAL A N 1
ATOM 2278 C CA . VAL A 1 305 ? 2.609 -2.036 -8.069 1.00 94.31 305 VAL A CA 1
ATOM 2279 C C . VAL A 1 305 ? 1.140 -2.285 -7.724 1.00 94.31 305 VAL A C 1
ATOM 2281 O O . VAL A 1 305 ? 0.395 -2.800 -8.551 1.00 94.31 305 VAL A O 1
ATOM 2284 N N . GLU A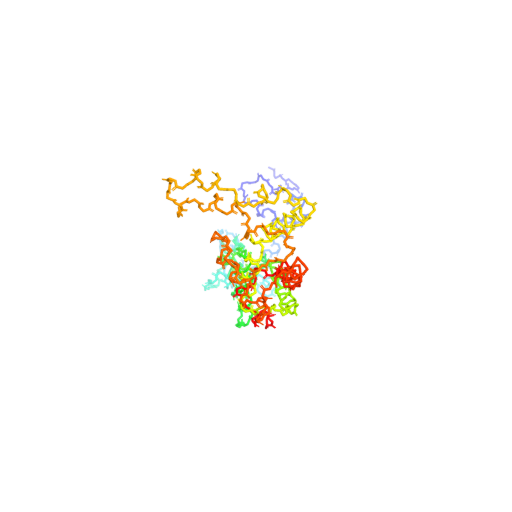 1 306 ? 0.680 -1.864 -6.543 1.00 93.56 306 GLU A N 1
ATOM 2285 C CA . GLU A 1 306 ? -0.690 -2.101 -6.064 1.00 93.56 306 GLU A CA 1
ATOM 2286 C C . GLU A 1 306 ? -1.765 -1.603 -7.043 1.00 93.56 306 GLU A C 1
ATOM 2288 O O . GLU A 1 306 ? -2.799 -2.246 -7.216 1.00 93.56 306 GLU A O 1
ATOM 2293 N N . LYS A 1 307 ? -1.507 -0.485 -7.733 1.00 92.75 307 LYS A N 1
ATOM 2294 C CA . LYS A 1 307 ? -2.426 0.088 -8.729 1.00 92.75 307 LYS A CA 1
ATOM 2295 C C . LYS A 1 307 ? -2.724 -0.835 -9.916 1.00 92.75 307 LYS A C 1
ATOM 2297 O O . LYS A 1 307 ? -3.740 -0.638 -10.575 1.00 92.75 307 LYS A O 1
ATOM 2302 N N . LEU A 1 308 ? -1.857 -1.814 -10.189 1.00 92.31 308 LEU A N 1
ATOM 2303 C CA . LEU A 1 308 ? -2.062 -2.808 -11.246 1.00 92.31 308 LEU A CA 1
ATOM 2304 C C . LEU A 1 308 ? -3.144 -3.826 -10.854 1.00 92.31 308 LEU A C 1
ATOM 2306 O O . LEU A 1 308 ? -3.800 -4.399 -11.720 1.00 92.31 308 LEU A O 1
ATOM 2310 N N . GLY A 1 309 ? -3.357 -4.026 -9.550 1.00 93.12 309 GLY A N 1
ATOM 2311 C CA . GLY A 1 309 ? -4.256 -5.037 -9.010 1.00 93.12 309 GLY A CA 1
ATOM 2312 C C . GLY A 1 309 ? -3.692 -6.459 -9.106 1.00 93.12 309 GLY A C 1
ATOM 2313 O O . GLY A 1 309 ? -2.901 -6.794 -9.987 1.00 93.12 309 GLY A O 1
ATOM 2314 N N . ILE A 1 310 ? -4.131 -7.332 -8.193 1.00 93.25 310 ILE A N 1
ATOM 2315 C CA . ILE A 1 310 ? -3.555 -8.678 -8.026 1.00 93.25 310 ILE A CA 1
ATOM 2316 C C . ILE A 1 310 ? -3.682 -9.572 -9.267 1.00 93.25 310 ILE A C 1
ATOM 2318 O O . ILE A 1 310 ? -2.787 -10.364 -9.543 1.00 93.25 310 ILE A O 1
ATOM 2322 N N . ALA A 1 311 ? -4.760 -9.431 -10.046 1.00 93.19 311 ALA A N 1
ATOM 2323 C CA . ALA A 1 311 ? -4.937 -10.200 -11.277 1.00 93.19 311 ALA A CA 1
ATOM 2324 C C . ALA A 1 311 ? -3.811 -9.905 -12.276 1.00 93.19 311 ALA A C 1
ATOM 2326 O O . ALA A 1 311 ? -3.180 -10.832 -12.771 1.00 93.19 311 ALA A O 1
ATOM 2327 N N . LYS A 1 312 ? -3.502 -8.619 -12.493 1.00 91.88 312 LYS A N 1
ATOM 2328 C CA . LYS A 1 312 ? -2.444 -8.214 -13.415 1.00 91.88 312 LYS A CA 1
ATOM 2329 C C . LYS A 1 312 ? -1.058 -8.559 -12.884 1.00 91.88 312 LYS A C 1
ATOM 2331 O O . LYS A 1 312 ? -0.225 -9.031 -13.645 1.00 91.88 312 LYS A O 1
ATOM 2336 N N . VAL A 1 313 ? -0.834 -8.377 -11.583 1.00 93.06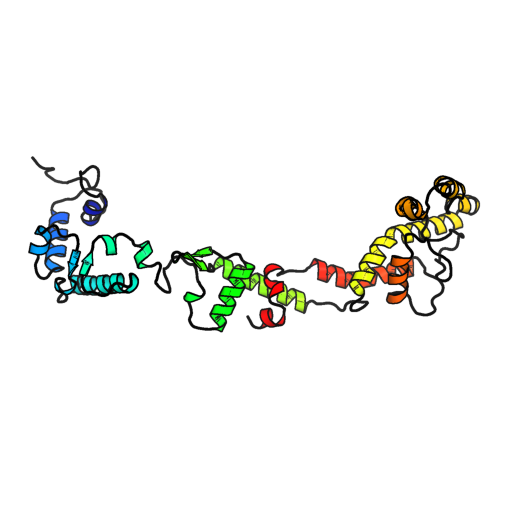 313 VAL A N 1
ATOM 2337 C CA . VAL A 1 313 ? 0.437 -8.737 -10.936 1.00 93.06 313 VAL A CA 1
ATOM 2338 C C . VAL A 1 313 ? 0.759 -10.225 -11.097 1.00 93.06 313 VAL A C 1
ATOM 2340 O O . VAL A 1 313 ? 1.921 -10.566 -11.249 1.00 93.06 313 VAL A O 1
ATOM 2343 N N . ASN A 1 314 ? -0.247 -11.102 -11.093 1.00 91.69 314 ASN A N 1
ATOM 2344 C CA . ASN A 1 314 ? -0.041 -12.541 -11.274 1.00 91.69 314 ASN A CA 1
ATOM 2345 C C . ASN A 1 314 ? 0.078 -12.979 -12.747 1.00 91.69 314 ASN A C 1
ATOM 2347 O O . ASN A 1 314 ? 0.463 -14.118 -13.003 1.00 91.69 314 ASN A O 1
ATOM 2351 N N . GLU A 1 315 ? -0.305 -12.125 -13.701 1.00 90.38 315 GLU A N 1
ATOM 2352 C CA . GLU A 1 315 ? -0.153 -12.378 -15.142 1.00 90.38 315 GLU A CA 1
ATOM 2353 C C . GLU A 1 315 ? 1.227 -11.967 -15.678 1.00 90.38 315 GLU A C 1
ATOM 2355 O O . GLU A 1 315 ? 1.669 -12.533 -16.680 1.00 90.38 315 GLU A O 1
ATOM 2360 N N . MET A 1 316 ? 1.860 -10.971 -15.047 1.00 87.00 316 MET A N 1
ATOM 2361 C CA . MET A 1 316 ? 3.189 -10.442 -15.387 1.00 87.00 316 MET A CA 1
ATOM 2362 C C . MET A 1 316 ? 4.315 -11.266 -14.759 1.00 87.00 316 MET A C 1
ATOM 2364 O O . MET A 1 316 ? 5.349 -11.434 -15.442 1.00 87.00 316 MET A O 1
#

Secondary structure (DSSP, 8-state):
---SS-EESSSSSS-THHHHHH-SS-SSEE-HHHHHHHHHHHHHHBS-GGGGGTT-SEEEGGGB-TTSHHHHHHHHHHHHHHHHHT--SSEEEHHHHH-HHHHHHTSS--SSSEEEGGG---HHHHHHHHHHHHHH--EE-TTSSEEEEHHHHHHHHHHHHHHHHHHHT----TTGGGHHHHHHHHHHHHHHHHHHHHHHHHHHH-GGGHHHHS--HHHHHHHHTS-GGG-HHHHHTS-SS---S-SSEETTSPPPGGGHHHHHHHHHHHSPTT--EE-HHHHHHHHHHTHHHHHHHHT---GGGGGGHHHHHHH-

Foldseek 3Di:
DDPVFWDFLDDDPDDSVVSVVLPPVNPRTRGPVSVVVVVVLQVQQFPDSCVVVVPDQKDFLVRTPCVDPSNVVVSVVQVLLCVQLVHPHRMDGNVSVVCLLSSQLSPLCSPPQFHALSVDPDPVVSVLFVLLCQLQVADQDSVRGGTHGPVSSVVLLVLLVLQLVLVVLDDDQLQPPLSVLLLVLLVLCVVLLVLQLVLLQVCLVPVVCLQVSAPPPVLCVVCVVDDVVVVLVSLSPGRQDRRPSDSKAFPPDDTRPSSVVSVCSNCVRQNDPPDGIHHPVSSVVSVVSCVSVVVSVVSRGSPSNPVVPNVNSVVD